Protein AF-0000000087529129 (afdb_homodimer)

Nearest PDB structures (foldseek):
  1to0-assembly4_G  TM=9.413E-01  e=3.703E-14  Bacillus subtilis
  1to0-assembly1_A  TM=9.444E-01  e=1.051E-13  Bacillus subtilis
  1to0-assembly2_D  TM=9.341E-01  e=1.942E-13  Bacillus subtilis
  1vh0-assembly7_F  TM=9.082E-01  e=2.640E-13  Staphylococcus aureus
  1vh0-assembly9_D  TM=9.211E-01  e=3.697E-12  Staphylococcus aureus

Sequence (310 aa):
MKITLPFLGKTKEKYLDQAIQDYAGRLRRYLPLEIKVLKSRHAKNDAEQVIMAREAEQLLSHASSASLTVALDPTGREQTSEEIAAALQAWEDRGIQTLCFLIGGHLGLDQQVRRQADQIWSLSRLTFTHEMTRFILLEQLYRACSIKSGHNYHKMKITLPFLGKTKEKYLDQAIQDYAGRLRRYLPLEIKVLKSRHAKNDAEQVIMAREAEQLLSHASSASLTVALDPTGREQTSEEIAAALQAWEDRGIQTLCFLIGGHLGLDQQVRRQADQIWSLSRLTFTHEMTRFILLEQLYRACSIKSGHNYHK

InterPro domains:
  IPR003742 RNA methyltransferase RlmH [MF_00658] (1-155)
  IPR003742 RNA methyltransferase RlmH [PF02590] (1-154)
  IPR003742 RNA methyltransfera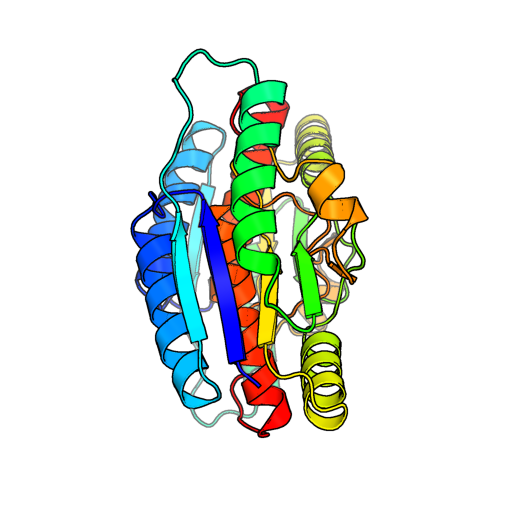se RlmH [PIRSF004505] (1-155)
  IPR003742 RNA methyltransferase RlmH [PTHR33603] (1-155)
  IPR003742 RNA methyltransferase RlmH [cd18081] (3-155)
  IPR029026 tRNA (guanine-N1-)-methyltransferase, N-terminal [G3DSA:3.40.1280.10] (1-155)
  IPR029028 Alpha/beta knot methyltransferases [SSF75217] (1-153)

Radius of gyration: 20.04 Å; Cα contacts (8 Å, |Δi|>4): 548; chains: 2; bounding box: 55×52×39 Å

Solvent-accessible surface area (backbone atoms only — not comparable to full-atom values): 16555 Å² total; per-residue (Å²): 92,33,40,37,37,56,33,75,33,78,65,79,54,61,39,50,40,49,46,34,52,51,30,46,58,58,32,45,75,78,36,57,67,44,77,44,71,38,80,78,88,65,64,96,79,54,56,68,68,57,47,30,50,52,51,32,50,56,53,48,64,66,44,67,79,36,68,41,35,38,27,54,36,73,86,28,52,71,44,36,45,66,53,49,24,50,49,54,49,52,40,50,75,72,61,43,53,30,40,25,44,43,56,31,48,74,84,41,68,31,68,69,49,62,69,68,31,76,39,51,32,10,77,25,65,38,80,68,54,44,61,54,45,54,31,52,49,37,45,46,52,32,46,15,52,30,57,73,70,68,45,80,74,84,89,95,32,42,36,36,56,33,72,33,79,66,80,54,62,39,50,42,50,46,33,51,51,30,48,57,60,30,46,74,78,36,55,68,44,76,42,72,38,79,76,86,66,64,94,79,55,55,68,69,58,47,30,49,53,52,31,51,56,52,50,63,67,44,66,80,36,68,41,36,37,27,56,37,74,87,30,52,72,47,36,45,66,52,48,24,50,48,53,51,52,39,49,75,69,60,43,52,29,38,25,46,43,54,32,49,74,85,40,68,30,67,69,48,63,70,69,31,76,38,51,34,11,78,25,67,38,81,67,54,46,60,53,45,54,31,52,50,37,46,47,53,32,45,14,51,29,56,75,70,68,44,77,75,80,90

pLDDT: mean 95.12, std 7.42, range [53.88, 98.88]

Organism: NCBI:txid1859131

Secondary structure (DSSP, 8-state):
-EEEEEEES---SHHHHHHHHHHHHHHHTTS-EEEEEEPP---TT--HHHHHHHHHHHHHHHHTT-SEEEEEEEEEEE--HHHHHHHHHHHHHTT--EEEEEE-BTTB--HHHHHH-SEEEES-SS---HHHHHHHHHHHHHHHHHHHHT-TT--/-EEEEEEES---SHHHHHHHHHHHHHHHTTS-EEEEEEPP---TT--HHHHHHHHHHHHHHHHTT-SEEEEEEEEEEE--HHHHHHHHHHHHHTT--EEEEEE-BTTB--HHHHHH-SEEEES-SS---HHHHHHHHHHHHHHHHHHHHT-GGG-

Foldseek 3Di:
DEEEEEAAADQDDPVLNVLLVVLQVLLCVQHHYHYHYDYQPDDPPDDPLVSQVVQQVVLCVVCVPFQAEEEEDLVFAEDDLQRLLVVVVVCVVVPGDYYYYYFGAQSTHDPVNVVPHPGYYYHDNDDDHSSVVSNSVSNSSSSSSCVNVVHPPVD/DEEEEEAAADQDDPVLNVLLVVLQVLLCVQHHYHYHYDYQPDDPPDDPVVSQVVQQVVLCVVCVPFQAEEEEDLVFAEDDLQRLLVVVVVCVVVPGDYYYYYFGAQSTHDPVNVVPHPGYYYHDNDDDHSSVVSNSVSNSSSSSSCVNVVHPPVD

Structure (mmCIF, N/CA/C/O backbone):
data_AF-0000000087529129-model_v1
#
loop_
_entity.id
_entity.type
_entity.pdbx_description
1 polymer 'Ribosomal RNA large subunit methyltransferase H'
#
loop_
_atom_site.group_PDB
_atom_site.id
_atom_site.type_symbol
_atom_site.label_atom_id
_atom_site.label_alt_id
_atom_site.label_comp_id
_atom_site.label_asym_id
_atom_site.label_entity_id
_atom_site.label_seq_id
_atom_site.pdbx_PDB_ins_code
_atom_site.Cartn_x
_atom_site.Cartn_y
_atom_site.Cartn_z
_atom_site.occupancy
_atom_site.B_iso_or_equiv
_atom_site.auth_seq_id
_atom_site.auth_comp_id
_atom_site.auth_asym_id
_atom_site.auth_atom_id
_atom_site.pdbx_PDB_model_num
ATOM 1 N N . MET A 1 1 ? -9.961 20.625 12.344 1 95.94 1 MET A N 1
ATOM 2 C CA . MET A 1 1 ? -8.617 20.078 12.164 1 95.94 1 MET A CA 1
ATOM 3 C C . MET A 1 1 ? -8.211 20.094 10.695 1 95.94 1 MET A C 1
ATOM 5 O O . MET A 1 1 ? -9.023 19.781 9.82 1 95.94 1 MET A O 1
ATOM 9 N N . LYS A 1 2 ? -6.98 20.578 10.398 1 97.94 2 LYS A N 1
ATOM 10 C CA . LYS A 1 2 ? -6.418 20.609 9.047 1 97.94 2 LYS A CA 1
ATOM 11 C C . LYS A 1 2 ? -5.23 19.656 8.922 1 97.94 2 LYS A C 1
ATOM 13 O O . LYS A 1 2 ? -4.473 19.469 9.875 1 97.94 2 LYS A O 1
ATOM 18 N N . ILE A 1 3 ? -5.109 19.062 7.672 1 98.5 3 ILE A N 1
ATOM 19 C CA . ILE A 1 3 ? -3.967 18.188 7.414 1 98.5 3 ILE A CA 1
ATOM 20 C C . ILE A 1 3 ? -3.01 18.875 6.438 1 98.5 3 ILE A C 1
ATOM 22 O O . ILE A 1 3 ? -3.441 19.453 5.445 1 98.5 3 ILE A O 1
ATOM 26 N N . THR A 1 4 ? -1.79 18.875 6.793 1 98.5 4 THR A N 1
ATOM 27 C CA . THR A 1 4 ? -0.753 19.344 5.883 1 98.5 4 THR A CA 1
ATOM 28 C C . THR A 1 4 ? 0.21 18.219 5.523 1 98.5 4 THR A C 1
ATOM 30 O O . THR A 1 4 ? 0.607 17.438 6.391 1 98.5 4 THR A O 1
ATOM 33 N N . LEU A 1 5 ? 0.543 18.109 4.246 1 98.31 5 LEU A N 1
ATOM 34 C CA . LEU A 1 5 ? 1.439 17.094 3.705 1 98.31 5 LEU A CA 1
ATOM 35 C C . LEU A 1 5 ? 2.541 17.734 2.865 1 98.31 5 LEU A C 1
ATOM 37 O O . LEU A 1 5 ? 2.334 18.031 1.688 1 98.31 5 LEU A O 1
ATOM 41 N N . PRO A 1 6 ? 3.717 18 3.463 1 98.12 6 PRO A N 1
ATOM 42 C CA . PRO A 1 6 ? 4.836 18.453 2.633 1 98.12 6 PRO A CA 1
ATOM 43 C C . PRO A 1 6 ? 5.465 17.312 1.821 1 98.12 6 PRO A C 1
ATOM 45 O O . PRO A 1 6 ? 5.891 16.312 2.391 1 98.12 6 PRO A O 1
ATOM 48 N N . PHE A 1 7 ? 5.508 17.422 0.5 1 96.56 7 PHE A N 1
ATOM 49 C CA . PHE A 1 7 ? 6.129 16.453 -0.396 1 96.56 7 PHE A CA 1
ATOM 50 C C . PHE A 1 7 ? 7.512 16.922 -0.829 1 96.56 7 PHE A C 1
ATOM 52 O O . PHE A 1 7 ? 7.664 18.047 -1.316 1 96.56 7 PHE A O 1
ATOM 59 N N . LEU A 1 8 ? 8.484 16.109 -0.592 1 96.5 8 LEU A N 1
ATOM 60 C CA . LEU A 1 8 ? 9.812 16.422 -1.115 1 96.5 8 LEU A CA 1
ATOM 61 C C . LEU A 1 8 ? 9.867 16.203 -2.623 1 96.5 8 LEU A C 1
ATOM 63 O O . LEU A 1 8 ? 9.992 15.078 -3.092 1 96.5 8 LEU A O 1
ATOM 67 N N . GLY A 1 9 ? 9.695 17.266 -3.41 1 94.94 9 GLY A N 1
ATOM 68 C CA . GLY A 1 9 ? 9.664 17.172 -4.859 1 94.94 9 GLY A CA 1
ATOM 69 C C . GLY A 1 9 ? 8.336 16.703 -5.406 1 94.94 9 GLY A C 1
ATOM 70 O O . GLY A 1 9 ? 7.457 16.297 -4.641 1 94.94 9 GLY A O 1
ATOM 71 N N . LYS A 1 10 ? 8.172 16.734 -6.699 1 95.56 10 LYS A N 1
ATOM 72 C CA . LYS A 1 10 ? 6.949 16.297 -7.367 1 95.56 10 LYS A CA 1
ATOM 73 C C . LYS A 1 10 ? 6.855 14.773 -7.406 1 95.56 10 LYS A C 1
ATOM 75 O O . LYS A 1 10 ? 7.867 14.078 -7.281 1 95.56 10 LYS A O 1
ATOM 80 N N . THR A 1 11 ? 5.656 14.266 -7.492 1 96.94 11 THR A N 1
ATOM 81 C CA . THR A 1 11 ? 5.453 12.844 -7.77 1 96.94 11 THR A CA 1
ATOM 82 C C . THR A 1 11 ? 5.73 12.539 -9.242 1 96.94 11 THR A C 1
ATOM 84 O O . THR A 1 11 ? 5.059 13.062 -10.125 1 96.94 11 THR A O 1
ATOM 87 N N . LYS A 1 12 ? 6.66 11.734 -9.477 1 95.81 12 LYS A N 1
ATOM 88 C CA . LYS A 1 12 ? 7.156 11.516 -10.836 1 95.81 12 LYS A CA 1
ATOM 89 C C . LYS A 1 12 ? 6.273 10.531 -11.594 1 95.81 12 LYS A C 1
ATOM 91 O O . LYS A 1 12 ? 5.98 10.734 -12.773 1 95.81 12 LYS A O 1
ATOM 96 N N . GLU A 1 13 ? 5.848 9.414 -10.953 1 97.44 13 GLU A N 1
ATOM 97 C CA . GLU A 1 13 ? 4.984 8.438 -11.617 1 97.44 13 GLU A CA 1
ATOM 98 C C . GLU A 1 13 ? 3.584 9 -11.836 1 97.44 13 GLU A C 1
ATOM 100 O O . GLU A 1 13 ? 2.867 9.289 -10.875 1 97.44 13 GLU A O 1
ATOM 105 N N . LYS A 1 14 ? 3.225 9.062 -13.047 1 98.06 14 LYS A N 1
ATOM 106 C CA . LYS A 1 14 ? 1.981 9.727 -13.422 1 98.06 14 LYS A CA 1
ATOM 107 C C . LYS A 1 14 ? 0.776 9.055 -12.781 1 98.06 14 LYS A C 1
ATOM 109 O O . LYS A 1 14 ? -0.144 9.727 -12.312 1 98.06 14 LYS A O 1
ATOM 114 N N . TYR A 1 15 ? 0.749 7.738 -12.797 1 98.69 15 TYR A N 1
ATOM 115 C CA . TYR A 1 15 ? -0.4 7.039 -12.234 1 98.69 15 TYR A CA 1
ATOM 116 C C . TYR A 1 15 ? -0.492 7.262 -10.734 1 98.69 15 TYR A C 1
ATOM 118 O O . TYR A 1 15 ? -1.59 7.32 -10.172 1 98.69 15 TYR A O 1
ATOM 126 N N . LEU A 1 16 ? 0.673 7.402 -10.055 1 98.69 16 LEU A N 1
ATOM 127 C CA . LEU A 1 16 ? 0.64 7.688 -8.625 1 98.69 16 LEU A CA 1
ATOM 128 C C . LEU A 1 16 ? 0.204 9.125 -8.367 1 98.69 16 LEU A C 1
ATOM 130 O O . LEU A 1 16 ? -0.537 9.391 -7.418 1 98.69 16 LEU A O 1
ATOM 134 N N . ASP A 1 17 ? 0.697 10.039 -9.211 1 98.69 17 ASP A N 1
ATOM 135 C CA . ASP A 1 17 ? 0.25 11.422 -9.086 1 98.69 17 ASP A CA 1
ATOM 136 C C . ASP A 1 17 ? -1.265 11.523 -9.25 1 98.69 17 ASP A C 1
ATOM 138 O O . ASP A 1 17 ? -1.927 12.25 -8.5 1 98.69 17 ASP A O 1
ATOM 142 N N . GLN A 1 18 ? -1.806 10.789 -10.227 1 98.81 18 GLN A N 1
ATOM 143 C CA . GLN A 1 18 ? -3.248 10.773 -10.438 1 98.81 18 GLN A CA 1
ATOM 144 C C . GLN A 1 18 ? -3.979 10.211 -9.219 1 98.81 18 GLN A C 1
ATOM 146 O O . GLN A 1 18 ? -5.004 10.758 -8.805 1 98.81 18 GLN A O 1
ATOM 151 N N . ALA A 1 19 ? -3.5 9.133 -8.656 1 98.81 19 ALA A N 1
ATOM 152 C CA . ALA A 1 19 ? -4.098 8.531 -7.469 1 98.81 19 ALA A CA 1
ATOM 153 C C . ALA A 1 19 ? -4.078 9.5 -6.289 1 98.81 19 ALA A C 1
ATOM 155 O O . ALA A 1 19 ? -5.078 9.648 -5.582 1 98.81 19 ALA A O 1
ATOM 156 N N . ILE A 1 20 ? -2.914 10.156 -6.113 1 98.88 20 ILE A N 1
ATOM 157 C CA . ILE A 1 20 ? -2.723 11.125 -5.043 1 98.88 20 ILE A CA 1
ATOM 158 C C . ILE A 1 20 ? -3.744 12.258 -5.18 1 98.88 20 ILE A C 1
ATOM 160 O O . ILE A 1 20 ? -4.414 12.617 -4.207 1 98.88 20 ILE A O 1
ATOM 164 N N . GLN A 1 21 ? -3.893 12.766 -6.387 1 98.75 21 GLN A N 1
ATOM 165 C CA . GLN A 1 21 ? -4.832 13.859 -6.625 1 98.75 21 GLN A CA 1
ATOM 166 C C . GLN A 1 21 ? -6.273 13.406 -6.398 1 98.75 21 GLN A C 1
ATOM 168 O O . GLN A 1 21 ? -7.082 14.148 -5.84 1 98.75 21 GLN A O 1
ATOM 173 N N . ASP A 1 22 ? -6.582 12.234 -6.824 1 98.69 22 ASP A N 1
ATOM 174 C CA . ASP A 1 22 ? -7.926 11.695 -6.641 1 98.69 22 ASP A CA 1
ATOM 175 C C . ASP A 1 22 ? -8.289 11.617 -5.156 1 98.69 22 ASP A C 1
ATOM 177 O O . ASP A 1 22 ? -9.281 12.203 -4.723 1 98.69 22 ASP A O 1
ATOM 181 N N . TYR A 1 23 ? -7.449 10.992 -4.379 1 98.69 23 TYR A N 1
ATOM 182 C CA . TYR A 1 23 ? -7.766 10.789 -2.971 1 98.69 23 TYR A CA 1
ATOM 183 C C . TYR A 1 23 ? -7.641 12.086 -2.186 1 98.69 23 TYR A C 1
ATOM 185 O O . TYR A 1 23 ? -8.344 12.289 -1.191 1 98.69 23 TYR A O 1
ATOM 193 N N . ALA A 1 24 ? -6.688 12.984 -2.611 1 98.81 24 ALA A N 1
ATOM 194 C CA . ALA A 1 24 ? -6.656 14.32 -2.016 1 98.81 24 ALA A CA 1
ATOM 195 C C . ALA A 1 24 ? -8 15.031 -2.188 1 98.81 24 ALA A C 1
ATOM 197 O O . ALA A 1 24 ? -8.516 15.633 -1.245 1 98.81 24 ALA A O 1
ATOM 198 N N . GLY A 1 25 ? -8.508 14.953 -3.439 1 98.69 25 GLY A N 1
ATOM 199 C CA . GLY A 1 25 ? -9.812 15.547 -3.695 1 98.69 25 GLY A CA 1
ATOM 200 C C . GLY A 1 25 ? -10.914 14.953 -2.834 1 98.69 25 GLY A C 1
ATOM 201 O O . GLY A 1 25 ? -11.719 15.688 -2.264 1 98.69 25 GLY A O 1
ATOM 202 N N . ARG A 1 26 ? -10.992 13.625 -2.689 1 98.19 26 ARG A N 1
ATOM 203 C CA . ARG A 1 26 ? -11.977 12.945 -1.854 1 98.19 26 ARG A CA 1
ATOM 204 C C . ARG A 1 26 ? -11.836 13.352 -0.393 1 98.19 26 ARG A C 1
ATOM 206 O O . ARG A 1 26 ? -12.828 13.648 0.274 1 98.19 26 ARG A O 1
ATOM 213 N N . LEU A 1 27 ? -10.609 13.391 0.062 1 98.5 27 LEU A N 1
ATOM 214 C CA . LEU A 1 27 ? -10.328 13.703 1.458 1 98.5 27 LEU A CA 1
ATOM 215 C C . LEU A 1 27 ? -10.742 15.133 1.793 1 98.5 27 LEU A C 1
ATOM 217 O O . LEU A 1 27 ? -11.25 15.398 2.885 1 98.5 27 LEU A O 1
ATOM 221 N N . ARG A 1 28 ? -10.562 16.062 0.813 1 98.56 28 ARG A N 1
ATOM 222 C CA . ARG A 1 28 ? -10.867 17.469 1.014 1 98.56 28 ARG A CA 1
ATOM 223 C C . ARG A 1 28 ? -12.352 17.672 1.271 1 98.56 28 ARG A C 1
ATOM 225 O O . ARG A 1 28 ? -12.766 18.719 1.78 1 98.56 28 ARG A O 1
ATOM 232 N N . ARG A 1 29 ? -13.164 16.703 0.958 1 97 29 ARG A N 1
ATOM 233 C CA . ARG A 1 29 ? -14.594 16.781 1.233 1 97 29 ARG A CA 1
ATOM 234 C C . ARG A 1 29 ? -14.875 16.594 2.721 1 97 29 ARG A C 1
ATOM 236 O O . ARG A 1 29 ? -15.953 16.938 3.199 1 97 29 ARG A O 1
ATOM 243 N N . TYR A 1 30 ? -13.945 16.031 3.438 1 96.88 30 TYR A N 1
ATOM 244 C CA . TYR A 1 30 ? -14.141 15.75 4.855 1 96.88 30 TYR A CA 1
ATOM 245 C C . TYR A 1 30 ? -13.438 16.781 5.723 1 96.88 30 TYR A C 1
ATOM 247 O O . TYR A 1 30 ? -13.977 17.219 6.742 1 96.88 30 TYR A O 1
ATOM 255 N N . LEU A 1 31 ? -12.273 17.219 5.32 1 96.44 31 LEU A N 1
ATOM 256 C CA . LEU A 1 31 ? -11.492 18.172 6.102 1 96.44 31 LEU A CA 1
ATOM 257 C C . LEU A 1 31 ? -10.5 18.922 5.215 1 96.44 31 LEU A C 1
ATOM 259 O O . LEU A 1 31 ? -10.141 18.438 4.137 1 96.44 31 LEU A O 1
ATOM 263 N N . PRO A 1 32 ? -10.031 20.109 5.648 1 98.38 32 PRO A N 1
ATOM 264 C CA . PRO A 1 32 ? -9.031 20.859 4.875 1 98.38 32 PRO A CA 1
ATOM 265 C C . PRO A 1 32 ? -7.715 20.094 4.73 1 98.38 32 PRO A C 1
ATOM 267 O O . PRO A 1 32 ? -7.23 19.5 5.699 1 98.38 32 PRO A O 1
ATOM 270 N N . LEU A 1 33 ? -7.211 20.047 3.494 1 98.81 33 LEU A N 1
ATOM 271 C CA . LEU A 1 33 ? -5.957 19.359 3.17 1 98.81 33 LEU A CA 1
ATOM 272 C C . LEU A 1 33 ? -5.043 20.281 2.357 1 98.81 33 LEU A C 1
ATOM 274 O O . LEU A 1 33 ? -5.465 20.844 1.343 1 98.81 33 LEU A O 1
ATOM 278 N N . GLU A 1 34 ? -3.873 20.453 2.844 1 98.31 34 GLU A N 1
ATOM 279 C CA . GLU A 1 34 ? -2.854 21.188 2.109 1 98.31 34 GLU A CA 1
ATOM 280 C C . GLU A 1 34 ? -1.666 20.297 1.757 1 98.31 34 GLU A C 1
ATOM 282 O O . GLU A 1 34 ? -0.987 19.781 2.646 1 98.31 34 GLU A O 1
ATOM 287 N N . ILE A 1 35 ? -1.477 20.094 0.48 1 98.38 35 ILE A N 1
ATOM 288 C CA . ILE A 1 35 ? -0.277 19.422 -0.013 1 98.38 35 ILE A CA 1
ATOM 289 C C . ILE A 1 35 ? 0.72 20.453 -0.521 1 98.38 35 ILE A C 1
ATOM 291 O O . ILE A 1 35 ? 0.415 21.219 -1.437 1 98.38 35 ILE A O 1
ATOM 295 N N . LYS A 1 36 ? 1.844 20.516 0.099 1 96.88 36 LYS A N 1
ATOM 296 C CA . LYS A 1 36 ? 2.887 21.469 -0.302 1 96.88 36 LYS A CA 1
ATOM 297 C C . LYS A 1 36 ? 4.074 20.734 -0.92 1 96.88 36 LYS A C 1
ATOM 299 O O . LYS A 1 36 ? 4.734 19.938 -0.254 1 96.88 36 LYS A O 1
ATOM 304 N N . VAL A 1 37 ? 4.367 21 -2.17 1 97.12 37 VAL A N 1
ATOM 305 C CA . VAL A 1 37 ? 5.52 20.406 -2.842 1 97.12 37 VAL A CA 1
ATOM 306 C C . VAL A 1 37 ? 6.758 21.266 -2.592 1 97.12 37 VAL A C 1
ATOM 308 O O . VAL A 1 37 ? 6.812 22.422 -3.014 1 97.12 37 VAL A O 1
ATOM 311 N N . LEU A 1 38 ? 7.695 20.656 -1.925 1 95.06 38 LEU A N 1
ATOM 312 C CA . LEU A 1 38 ? 8.93 21.359 -1.571 1 95.06 38 LEU A CA 1
ATOM 313 C C . LEU A 1 38 ? 9.969 21.203 -2.674 1 95.06 38 LEU A C 1
ATOM 315 O O . LEU A 1 38 ? 10.094 20.141 -3.279 1 95.06 38 LEU A O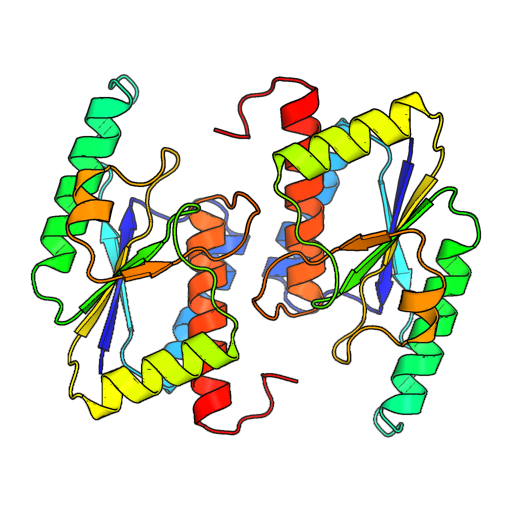 1
ATOM 319 N N . LYS A 1 39 ? 10.773 22.188 -2.92 1 86.75 39 LYS A N 1
ATOM 320 C CA . LYS A 1 39 ? 11.797 22.156 -3.957 1 86.75 39 LYS A CA 1
ATOM 321 C C . LYS A 1 39 ? 12.984 21.297 -3.531 1 86.75 39 LYS A C 1
ATOM 323 O O . LYS A 1 39 ? 13.398 21.328 -2.369 1 86.75 39 LYS A O 1
ATOM 328 N N . SER A 1 40 ? 13.391 20.469 -4.488 1 73.25 40 SER A N 1
ATOM 329 C CA . SER A 1 40 ? 14.609 19.703 -4.223 1 73.25 40 SER A CA 1
ATOM 330 C C . SER A 1 40 ? 15.82 20.641 -4.098 1 73.25 40 SER A C 1
ATOM 332 O O . SER A 1 40 ? 16.047 21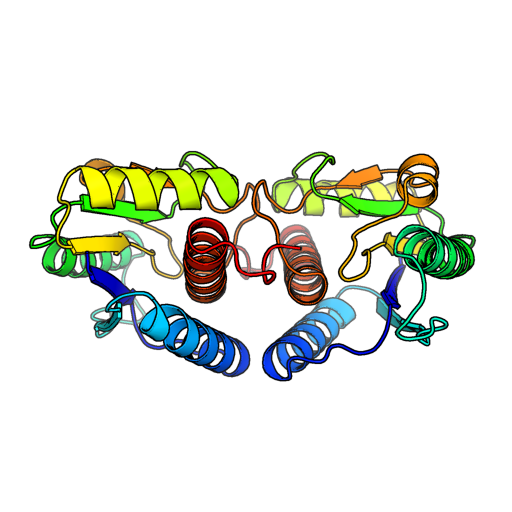.5 -4.953 1 73.25 40 SER A O 1
ATOM 334 N N . ARG A 1 41 ? 16.516 20.609 -3 1 70.31 41 ARG A N 1
ATOM 335 C CA . ARG A 1 41 ? 17.625 21.531 -2.783 1 70.31 41 ARG A CA 1
ATOM 336 C C . ARG A 1 41 ? 18.969 20.812 -2.867 1 70.31 41 ARG A C 1
ATOM 338 O O . ARG A 1 41 ? 19.953 21.25 -2.285 1 70.31 41 ARG A O 1
ATOM 345 N N . HIS A 1 42 ? 18.828 19.547 -3.533 1 69.25 42 HIS A N 1
ATOM 346 C CA . HIS A 1 42 ? 20.141 18.906 -3.5 1 69.25 42 HIS A CA 1
ATOM 347 C C . HIS A 1 42 ? 20.625 18.578 -4.906 1 69.25 42 HIS A C 1
ATOM 349 O O . HIS A 1 42 ? 19.828 18.406 -5.824 1 69.25 42 HIS A O 1
ATOM 355 N N . ALA A 1 43 ? 21.984 18.734 -4.938 1 67.94 43 ALA A N 1
ATOM 356 C CA . ALA A 1 43 ? 22.672 18.422 -6.188 1 67.94 43 ALA A CA 1
ATOM 357 C C . ALA A 1 43 ? 22.812 16.922 -6.379 1 67.94 43 ALA A C 1
ATOM 359 O O . ALA A 1 43 ? 22.859 16.172 -5.406 1 67.94 43 ALA A O 1
ATOM 360 N N . LYS A 1 44 ? 22.859 16.391 -7.555 1 67.69 44 LYS A N 1
ATOM 361 C CA . LYS A 1 44 ? 22.969 14.992 -7.965 1 67.69 44 LYS A CA 1
ATOM 362 C C . LYS A 1 44 ? 24.156 14.305 -7.297 1 67.69 44 LYS A C 1
ATOM 364 O O . LYS A 1 44 ? 24.094 13.109 -7 1 67.69 44 LYS A O 1
ATOM 369 N N . ASN A 1 45 ? 25.062 15.055 -6.871 1 80.12 45 ASN A N 1
ATOM 370 C CA . ASN A 1 45 ? 26.281 14.422 -6.406 1 80.12 45 ASN A CA 1
ATOM 371 C C . ASN A 1 45 ? 26.484 14.617 -4.906 1 80.12 45 ASN A C 1
ATOM 373 O O . ASN A 1 45 ? 27.562 14.336 -4.371 1 80.12 45 ASN A O 1
ATOM 377 N N . ASP A 1 46 ? 25.484 14.898 -4.332 1 86.44 46 ASP A N 1
ATOM 378 C CA . ASP A 1 46 ? 25.609 15.078 -2.891 1 86.44 46 ASP A CA 1
ATOM 379 C C . ASP A 1 46 ? 25.641 13.727 -2.172 1 86.44 46 ASP A C 1
ATOM 381 O O . ASP A 1 46 ? 25.031 12.758 -2.631 1 86.44 46 ASP A O 1
ATOM 385 N N . ALA A 1 47 ? 26.453 13.75 -1.06 1 91.5 47 ALA A N 1
ATOM 386 C CA . ALA A 1 47 ? 26.422 12.57 -0.199 1 91.5 47 ALA A CA 1
ATOM 387 C C . ALA A 1 47 ? 25.031 12.328 0.358 1 91.5 47 ALA A C 1
ATOM 389 O O . ALA A 1 47 ? 24.281 13.273 0.606 1 91.5 47 ALA A O 1
ATOM 390 N N . GLU A 1 48 ? 24.594 11.086 0.566 1 91.88 48 GLU A N 1
ATOM 391 C CA . GLU A 1 48 ? 23.266 10.695 1.042 1 91.88 48 GLU A CA 1
ATOM 392 C C . GLU A 1 48 ? 22.922 11.398 2.35 1 91.88 48 GLU A C 1
ATOM 394 O O . GLU A 1 48 ? 21.781 11.859 2.531 1 91.88 48 GLU A O 1
ATOM 399 N N . GLN A 1 49 ? 23.922 11.445 3.205 1 92.94 49 GLN A N 1
ATOM 400 C CA . GLN A 1 49 ? 23.688 12.047 4.516 1 92.94 49 GLN A CA 1
ATOM 401 C C . GLN A 1 49 ? 23.359 13.531 4.387 1 92.94 49 GLN A C 1
ATOM 403 O O . GLN A 1 49 ? 22.516 14.047 5.137 1 92.94 49 GLN A O 1
ATOM 408 N N . VAL A 1 50 ? 23.969 14.195 3.471 1 93.25 50 VAL A N 1
ATOM 409 C CA . VAL A 1 50 ? 23.734 15.609 3.234 1 93.25 50 VAL A CA 1
ATOM 410 C C . VAL A 1 50 ? 22.328 15.812 2.66 1 93.25 50 VAL A C 1
ATOM 412 O O . VAL A 1 50 ? 21.594 16.703 3.09 1 93.25 50 VAL A O 1
ATOM 415 N N . ILE A 1 51 ? 21.953 14.945 1.735 1 93.25 51 ILE A N 1
ATOM 416 C CA . ILE A 1 51 ? 20.641 15 1.125 1 93.25 51 ILE A CA 1
ATOM 417 C C . ILE A 1 51 ? 19.562 14.812 2.197 1 93.25 51 ILE A C 1
ATOM 419 O O . ILE A 1 51 ? 18.625 15.617 2.299 1 93.25 51 ILE A O 1
ATOM 423 N N . MET A 1 52 ? 19.75 13.789 3.025 1 95 52 MET A N 1
ATOM 424 C CA . MET A 1 52 ? 18.781 13.469 4.066 1 95 52 MET A CA 1
ATOM 425 C C . MET A 1 52 ? 18.656 14.609 5.07 1 95 52 MET A C 1
ATOM 427 O O . MET A 1 52 ? 17.562 14.93 5.52 1 95 52 MET A O 1
ATOM 431 N N . ALA A 1 53 ? 19.812 15.227 5.398 1 94.88 53 ALA A N 1
ATOM 432 C CA . ALA A 1 53 ? 19.812 16.328 6.355 1 94.88 53 ALA A CA 1
ATOM 433 C C . ALA A 1 53 ? 19.062 17.547 5.797 1 94.88 53 ALA A C 1
ATOM 435 O O . ALA A 1 53 ? 18.297 18.188 6.508 1 94.88 53 ALA A O 1
ATOM 436 N N . ARG A 1 54 ? 19.297 17.844 4.566 1 94.81 54 ARG A N 1
ATOM 437 C CA . ARG A 1 54 ? 18.625 18.969 3.922 1 94.81 54 ARG A CA 1
ATOM 438 C C . ARG A 1 54 ? 17.125 18.719 3.828 1 94.81 54 ARG A C 1
ATOM 440 O O . ARG A 1 54 ? 16.328 19.625 4.094 1 94.81 54 ARG A O 1
ATOM 447 N N . GLU A 1 55 ? 16.766 17.531 3.412 1 96.12 55 GLU A N 1
ATOM 448 C CA . GLU A 1 55 ? 15.359 17.156 3.346 1 96.12 55 GLU A CA 1
ATOM 449 C C . GLU A 1 55 ? 14.695 17.266 4.719 1 96.12 55 GLU A C 1
ATOM 451 O O . GLU A 1 55 ? 13.555 17.719 4.836 1 96.12 55 GLU A O 1
ATOM 456 N N . ALA A 1 56 ? 15.445 16.859 5.73 1 97 56 ALA A N 1
ATOM 457 C CA . ALA A 1 56 ? 14.938 16.922 7.098 1 97 56 ALA A CA 1
ATOM 458 C C . ALA A 1 56 ? 14.648 18.359 7.512 1 97 56 ALA A C 1
ATOM 460 O O . ALA A 1 56 ? 13.602 18.641 8.102 1 97 56 ALA A O 1
ATOM 461 N N . GLU A 1 57 ? 15.57 19.203 7.188 1 96 57 GLU A N 1
ATOM 462 C CA . GLU A 1 57 ? 15.398 20.625 7.512 1 96 57 GLU A CA 1
ATOM 463 C C . GLU A 1 57 ? 14.148 21.188 6.84 1 96 57 GLU A C 1
ATOM 465 O O . GLU A 1 57 ? 13.383 21.922 7.469 1 96 57 GLU A O 1
ATOM 470 N N . GLN A 1 58 ? 13.93 20.891 5.609 1 96.25 58 GLN A N 1
ATOM 471 C CA . GLN A 1 58 ? 12.758 21.359 4.875 1 96.25 58 GLN A CA 1
ATOM 472 C C . GLN A 1 58 ? 11.469 20.844 5.516 1 96.25 58 GLN A C 1
ATOM 474 O O . GLN A 1 58 ? 10.523 21.594 5.727 1 96.25 58 GLN A O 1
ATOM 479 N N . LEU A 1 59 ? 11.438 19.547 5.793 1 97.5 59 LEU A N 1
ATOM 480 C CA . LEU A 1 59 ? 10.25 18.938 6.383 1 97.5 59 LEU A CA 1
ATOM 481 C C . LEU A 1 59 ? 9.938 19.547 7.742 1 97.5 59 LEU A C 1
ATOM 483 O O . LEU A 1 59 ? 8.789 19.891 8.023 1 97.5 59 LEU A O 1
ATOM 487 N N . LEU A 1 60 ? 11 19.703 8.578 1 96.88 60 LEU A N 1
ATOM 488 C CA . LEU A 1 60 ? 10.812 20.188 9.938 1 96.88 60 LEU A CA 1
ATOM 489 C C . LEU A 1 60 ? 10.383 21.656 9.93 1 96.88 60 LEU A C 1
ATOM 491 O O . LEU A 1 60 ? 9.609 22.094 10.789 1 96.88 60 LEU A O 1
ATOM 495 N N . SER A 1 61 ? 10.922 22.422 8.977 1 95.62 61 SER A N 1
ATOM 496 C CA . SER A 1 61 ? 10.508 23.812 8.836 1 95.62 61 SER A CA 1
ATOM 497 C C . SER A 1 61 ? 9.008 23.922 8.57 1 95.62 61 SER A C 1
ATOM 499 O O . SER A 1 61 ? 8.336 24.797 9.109 1 95.62 61 SER A O 1
ATOM 501 N N . HIS A 1 62 ? 8.469 23.016 7.801 1 94.12 62 HIS A N 1
ATOM 502 C CA . HIS A 1 62 ? 7.047 23.016 7.484 1 94.12 62 HIS A CA 1
ATOM 503 C C . HIS A 1 62 ? 6.227 22.484 8.656 1 94.12 62 HIS A C 1
ATOM 505 O O . HIS A 1 62 ? 5.082 22.906 8.859 1 94.12 62 HIS A O 1
ATOM 511 N N . ALA A 1 63 ? 6.785 21.609 9.43 1 94.62 63 ALA A N 1
ATOM 512 C CA . ALA A 1 63 ? 6.098 20.953 10.531 1 94.62 63 ALA A CA 1
ATOM 513 C C . ALA A 1 63 ? 6.039 21.844 11.766 1 94.62 63 ALA A C 1
ATOM 515 O O . ALA A 1 63 ? 5.289 21.562 12.703 1 94.62 63 ALA A O 1
ATOM 516 N N . SER A 1 64 ? 6.824 22.938 11.773 1 89.81 64 SER A N 1
ATOM 517 C CA . SER A 1 64 ? 7.035 23.719 12.977 1 89.81 64 SER A CA 1
ATOM 518 C C . SER A 1 64 ? 5.738 24.375 13.445 1 89.81 64 SER A C 1
ATOM 520 O O . SER A 1 64 ? 5.562 24.641 14.641 1 89.81 64 SER A O 1
ATOM 522 N N . SER A 1 65 ? 4.828 24.609 12.625 1 90.5 65 SER A N 1
ATOM 523 C CA . SER A 1 65 ? 3.594 25.281 12.992 1 90.5 65 SER A CA 1
ATOM 524 C C . SER A 1 65 ? 2.467 24.297 13.25 1 90.5 65 SER A C 1
ATOM 526 O O . SER A 1 65 ? 1.354 24.688 13.602 1 90.5 65 SER A O 1
ATOM 528 N N . ALA A 1 66 ? 2.756 23 13.086 1 94.75 66 ALA A N 1
ATOM 529 C CA . ALA A 1 66 ? 1.715 22 13.266 1 94.75 66 ALA A CA 1
ATOM 530 C C . ALA A 1 66 ? 1.479 21.703 14.742 1 94.75 66 ALA A C 1
ATOM 532 O O . ALA A 1 66 ? 2.404 21.797 15.555 1 94.75 66 ALA A O 1
ATOM 533 N N . SER A 1 67 ? 0.291 21.422 15.086 1 95.31 67 SER A N 1
ATOM 534 C CA . SER A 1 67 ? -0.072 21.047 16.453 1 95.31 67 SER A CA 1
ATOM 535 C C . SER A 1 67 ? 0.384 19.641 16.766 1 95.31 67 SER A C 1
ATOM 537 O O . SER A 1 67 ? 0.611 19.297 17.938 1 95.31 67 SER A O 1
ATOM 539 N N . LEU A 1 68 ? 0.41 18.797 15.805 1 98.44 68 LEU A N 1
ATOM 540 C CA . LEU A 1 68 ? 0.806 17.391 15.93 1 98.44 68 LEU A CA 1
ATOM 541 C C . LEU A 1 68 ? 1.482 16.906 14.648 1 98.44 68 LEU A C 1
ATOM 543 O O . LEU A 1 68 ? 1.015 17.188 13.547 1 98.44 68 LEU A O 1
ATOM 547 N N . THR A 1 69 ? 2.604 16.172 14.797 1 98.69 69 THR A N 1
ATOM 548 C CA . THR A 1 69 ? 3.342 15.656 13.648 1 98.69 69 THR A CA 1
ATOM 549 C C . THR A 1 69 ? 3.404 14.133 13.688 1 98.69 69 THR A C 1
ATOM 551 O O . THR A 1 69 ? 3.623 13.547 14.75 1 98.69 69 THR A O 1
ATOM 554 N N . VAL A 1 70 ? 3.139 13.523 12.547 1 98.81 70 VAL A N 1
ATOM 555 C CA . VAL A 1 70 ? 3.266 12.078 12.383 1 98.81 70 VAL A CA 1
ATOM 556 C C . VAL A 1 70 ? 4.281 11.766 11.289 1 98.81 70 VAL A C 1
ATOM 558 O O . VAL A 1 70 ? 4.074 12.117 10.125 1 98.81 70 VAL A O 1
ATOM 561 N N . ALA A 1 71 ? 5.348 11.164 11.656 1 98.81 71 ALA A N 1
ATOM 562 C CA . ALA A 1 71 ? 6.332 10.711 10.672 1 98.81 71 ALA A CA 1
ATOM 563 C C . ALA A 1 71 ? 6.016 9.297 10.195 1 98.81 71 ALA A C 1
ATOM 565 O O . ALA A 1 71 ? 5.68 8.422 10.992 1 98.81 71 ALA A O 1
ATOM 566 N N . LEU A 1 72 ? 6.09 9.109 8.906 1 98.75 72 LEU A N 1
ATOM 567 C CA . LEU A 1 72 ? 5.926 7.781 8.336 1 98.75 72 LEU A CA 1
ATOM 568 C C . LEU A 1 72 ? 7.281 7.113 8.125 1 98.75 72 LEU A C 1
ATOM 570 O O . LEU A 1 72 ? 8.094 7.59 7.328 1 98.75 72 LEU A O 1
ATOM 574 N N . ASP A 1 73 ? 7.473 6.047 8.812 1 97.69 73 ASP A N 1
ATOM 575 C CA . ASP A 1 73 ? 8.742 5.32 8.812 1 97.69 73 ASP A CA 1
ATOM 576 C C . ASP A 1 73 ? 8.523 3.84 9.109 1 97.69 73 ASP A C 1
ATOM 578 O O . ASP A 1 73 ? 7.715 3.484 9.969 1 97.69 73 ASP A O 1
ATOM 582 N N . PRO A 1 74 ? 9.289 2.965 8.398 1 94.25 74 PRO A N 1
ATOM 583 C CA . PRO A 1 74 ? 9.109 1.527 8.609 1 94.25 74 PRO A CA 1
ATOM 584 C C . PRO A 1 74 ? 9.336 1.114 10.062 1 94.25 74 PRO A C 1
ATOM 586 O O . PRO A 1 74 ? 8.852 0.062 10.492 1 94.25 74 PRO A O 1
ATOM 589 N N . THR A 1 75 ? 10.008 1.895 10.844 1 94.12 75 THR A N 1
ATOM 590 C CA . THR A 1 75 ? 10.32 1.555 12.227 1 94.12 75 THR A CA 1
ATOM 591 C C . THR A 1 75 ? 9.18 1.951 13.156 1 94.12 75 THR A C 1
ATOM 593 O O . THR A 1 75 ? 9.211 1.651 14.352 1 94.12 75 THR A O 1
ATOM 596 N N . GLY A 1 76 ? 8.18 2.572 12.648 1 97.62 76 GLY A N 1
ATOM 597 C CA . GLY A 1 76 ? 7.082 3.068 13.469 1 97.62 76 GLY A CA 1
ATOM 598 C C . GLY A 1 76 ? 6.059 2.002 13.812 1 97.62 76 GLY A C 1
ATOM 599 O O . GLY A 1 76 ? 6.238 0.831 13.469 1 97.62 76 GLY A O 1
ATOM 600 N N . ARG A 1 77 ? 5.094 2.385 14.531 1 97.81 77 ARG A N 1
ATOM 601 C CA . ARG A 1 77 ? 3.988 1.503 14.898 1 97.81 77 ARG A CA 1
ATOM 602 C C . ARG A 1 77 ? 3.027 1.32 13.727 1 97.81 77 ARG A C 1
ATOM 604 O O . ARG A 1 77 ? 2.648 2.293 13.07 1 97.81 77 ARG A O 1
ATOM 611 N N . GLU A 1 78 ? 2.658 0.158 13.453 1 98 78 GLU A N 1
ATOM 612 C CA . GLU A 1 78 ? 1.639 -0.099 12.438 1 98 78 GLU A CA 1
ATOM 613 C C . GLU A 1 78 ? 0.236 0.117 13 1 98 78 GLU A C 1
ATOM 615 O O . GLU A 1 78 ? -0.053 -0.273 14.133 1 98 78 GLU A O 1
ATOM 620 N N . GLN A 1 79 ? -0.566 0.729 12.203 1 97.44 79 GLN A N 1
ATOM 621 C CA . GLN A 1 79 ? -1.959 0.985 12.555 1 97.44 79 GLN A CA 1
ATOM 622 C C . GLN A 1 79 ? -2.908 0.204 11.648 1 97.44 79 GLN A C 1
ATOM 624 O O . GLN A 1 79 ? -2.592 -0.052 10.484 1 97.44 79 GLN A O 1
ATOM 629 N N . THR A 1 80 ? -4.012 -0.214 12.234 1 98.06 80 THR A N 1
ATOM 630 C CA . THR A 1 80 ? -5.113 -0.609 11.359 1 98.06 80 THR A CA 1
ATOM 631 C C . THR A 1 80 ? -5.844 0.617 10.82 1 98.06 80 THR A C 1
ATOM 633 O O . THR A 1 80 ? -5.695 1.719 11.352 1 98.06 80 THR A O 1
ATOM 636 N N . SER A 1 81 ? -6.582 0.412 9.781 1 98 81 SER A N 1
ATOM 637 C CA . SER A 1 81 ? -7.387 1.511 9.258 1 98 81 SER A CA 1
ATOM 638 C C . SER A 1 81 ? -8.336 2.051 10.32 1 98 81 SER A C 1
ATOM 640 O O . SER A 1 81 ? -8.539 3.264 10.422 1 98 81 SER A O 1
ATOM 642 N N . GLU A 1 82 ? -8.883 1.175 11.148 1 97.5 82 GLU A N 1
ATOM 643 C CA . GLU A 1 82 ? -9.773 1.578 12.234 1 97.5 82 GLU A CA 1
ATOM 644 C C . GLU A 1 82 ? -9.023 2.371 13.297 1 97.5 82 GLU A C 1
ATOM 646 O O . GLU A 1 82 ? -9.562 3.324 13.867 1 97.5 82 GLU A O 1
ATOM 651 N N . GLU A 1 83 ? -7.832 1.94 13.562 1 98.56 83 GLU A N 1
ATOM 652 C CA . GLU A 1 83 ? -7.023 2.658 14.539 1 98.56 83 GLU A CA 1
ATOM 653 C C . GLU A 1 83 ? -6.664 4.055 14.039 1 98.56 83 GLU A C 1
ATOM 655 O O . GLU A 1 83 ? -6.578 5 14.828 1 98.56 83 GLU A O 1
ATOM 660 N N . ILE A 1 84 ? -6.422 4.234 12.727 1 98.62 84 ILE A N 1
ATOM 661 C CA . ILE A 1 84 ? -6.184 5.551 12.148 1 98.62 84 ILE A CA 1
ATOM 662 C C . ILE A 1 84 ? -7.426 6.422 12.32 1 98.62 84 ILE A C 1
ATOM 664 O O . ILE A 1 84 ? -7.324 7.586 12.719 1 98.62 84 ILE A O 1
ATOM 668 N N . ALA A 1 85 ? -8.562 5.832 12.086 1 98.44 85 ALA A N 1
ATOM 669 C CA . ALA A 1 85 ? -9.812 6.566 12.258 1 98.44 85 ALA A CA 1
ATOM 670 C C . ALA A 1 85 ? -9.984 7.023 13.703 1 98.44 85 ALA A C 1
ATOM 672 O O . ALA A 1 85 ? -10.359 8.172 13.953 1 98.44 85 ALA A O 1
ATOM 673 N N . ALA A 1 86 ? -9.734 6.102 14.602 1 98.56 86 ALA A N 1
ATOM 674 C CA . ALA A 1 86 ? -9.852 6.41 16.031 1 98.56 86 ALA A CA 1
ATOM 675 C C . ALA A 1 86 ? -8.875 7.512 16.438 1 98.56 86 ALA A C 1
ATOM 677 O O . ALA A 1 86 ? -9.219 8.398 17.219 1 98.56 86 ALA A O 1
ATOM 678 N N . ALA A 1 87 ? -7.668 7.438 15.898 1 98.56 87 ALA A N 1
ATOM 679 C CA . ALA A 1 87 ? -6.668 8.461 16.203 1 98.56 87 ALA A CA 1
ATOM 680 C C . ALA A 1 87 ? -7.121 9.828 15.703 1 98.56 87 ALA A C 1
ATOM 682 O O . ALA A 1 87 ? -7.027 10.82 16.438 1 98.56 87 ALA A O 1
ATOM 683 N N . LEU A 1 88 ? -7.602 9.898 14.453 1 98.38 88 LEU A N 1
ATOM 684 C CA . LEU A 1 88 ? -8.086 11.156 13.898 1 98.38 88 LEU A CA 1
ATOM 685 C C . LEU A 1 88 ? -9.211 11.734 14.758 1 98.38 88 LEU A C 1
ATOM 687 O O . LEU A 1 88 ? -9.219 12.93 15.055 1 98.38 88 LEU A O 1
ATOM 691 N N . GLN A 1 89 ? -10.102 10.867 15.172 1 98.19 89 GLN A N 1
ATOM 692 C CA . GLN A 1 89 ? -11.211 11.297 16.031 1 98.19 89 GLN A CA 1
ATOM 693 C C . GLN A 1 89 ? -10.695 11.844 17.359 1 98.19 89 GLN A C 1
ATOM 695 O O . GLN A 1 89 ? -11.133 12.898 17.812 1 98.19 89 GLN A O 1
ATOM 700 N N . ALA A 1 90 ? -9.852 11.109 17.953 1 98.44 90 ALA A N 1
ATOM 701 C CA . ALA A 1 90 ? -9.297 11.516 19.25 1 98.44 90 ALA A CA 1
ATOM 702 C C . ALA A 1 90 ? -8.594 12.867 19.141 1 98.44 90 ALA A C 1
ATOM 704 O O . ALA A 1 90 ? -8.719 13.711 20.031 1 98.44 90 ALA A O 1
ATOM 705 N N . TRP A 1 91 ? -7.82 13.055 18.047 1 98.31 91 TRP A N 1
ATOM 706 C CA . TRP A 1 91 ? -7.094 14.305 17.859 1 98.31 91 TRP A CA 1
ATOM 707 C C . TRP A 1 91 ? -8.055 15.461 17.625 1 98.31 91 TRP A C 1
ATOM 709 O O . TRP A 1 91 ? -7.84 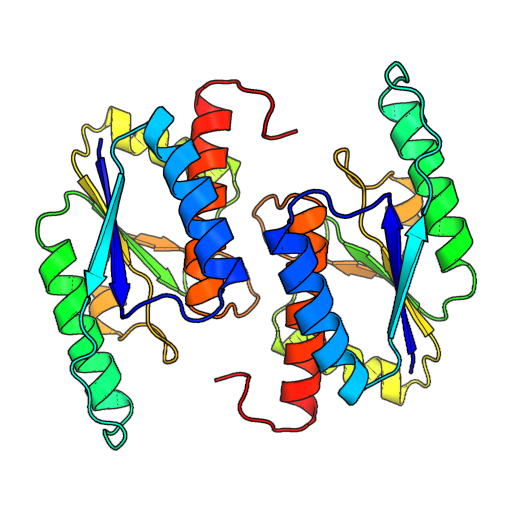16.562 18.125 1 98.31 91 TRP A O 1
ATOM 719 N N . GLU A 1 92 ? -9.094 15.234 16.859 1 97 92 GLU A N 1
ATOM 720 C CA . GLU A 1 92 ? -10.141 16.234 16.703 1 97 92 GLU A CA 1
ATOM 721 C C . GLU A 1 92 ? -10.766 16.609 18.031 1 97 92 GLU A C 1
ATOM 723 O O . GLU A 1 92 ? -10.93 17.797 18.344 1 97 92 GLU A O 1
ATOM 728 N N . ASP A 1 93 ? -11.07 15.664 18.844 1 97.56 93 ASP A N 1
ATOM 729 C CA . ASP A 1 93 ? -11.695 15.875 20.141 1 97.56 93 ASP A CA 1
ATOM 730 C C . ASP A 1 93 ? -10.781 16.656 21.078 1 97.56 93 ASP A C 1
ATOM 732 O O . ASP A 1 93 ? -11.258 17.422 21.922 1 97.56 93 ASP A O 1
ATOM 736 N N . ARG A 1 94 ? -9.516 16.484 20.922 1 97.31 94 ARG A N 1
ATOM 737 C CA . ARG A 1 94 ? -8.523 17.141 21.766 1 97.31 94 ARG A CA 1
ATOM 738 C C . ARG A 1 94 ? -8.25 18.562 21.281 1 97.31 94 ARG A C 1
ATOM 740 O O . ARG A 1 94 ? -7.484 19.297 21.891 1 97.31 94 ARG A O 1
ATOM 747 N N . GLY A 1 95 ? -8.75 18.891 20.141 1 96.75 95 GLY A N 1
ATOM 748 C CA . GLY A 1 95 ? -8.641 20.25 19.641 1 96.75 95 GLY A CA 1
ATOM 749 C C . GLY A 1 95 ? -7.379 20.484 18.828 1 96.75 95 GLY A C 1
ATOM 750 O O . GLY A 1 95 ? -6.895 21.609 18.734 1 96.75 95 GLY A O 1
ATOM 751 N N . ILE A 1 96 ? -6.82 19.391 18.297 1 97.19 96 ILE A N 1
ATOM 752 C CA . ILE A 1 96 ? -5.68 19.547 17.391 1 97.19 96 ILE A CA 1
ATOM 753 C C . ILE A 1 96 ? -6.094 20.359 16.172 1 97.19 96 ILE A C 1
ATOM 755 O O . ILE A 1 96 ? -7.07 20.031 15.5 1 97.19 96 ILE A O 1
ATOM 759 N N . GLN A 1 97 ? -5.336 21.375 15.914 1 97.25 97 GLN A N 1
ATOM 760 C CA . GLN A 1 97 ? -5.723 22.281 14.836 1 97.25 97 GLN A CA 1
ATOM 761 C C . GLN A 1 97 ? -5.105 21.844 13.508 1 97.25 97 GLN A C 1
ATOM 763 O O . GLN A 1 97 ? -5.777 21.859 12.477 1 97.25 97 GLN A O 1
ATOM 768 N N . THR A 1 98 ? -3.814 21.547 13.531 1 98.19 98 THR A N 1
ATOM 769 C CA . THR A 1 98 ? -3.098 21.188 12.312 1 98.19 98 THR A CA 1
ATOM 770 C C . THR A 1 98 ? -2.311 19.891 12.508 1 98.19 98 THR A C 1
ATOM 772 O O . THR A 1 98 ? -1.502 19.781 13.438 1 98.19 98 THR A O 1
ATOM 775 N N . LEU A 1 99 ? -2.617 18.953 11.719 1 98.38 99 LEU A N 1
ATOM 776 C CA . LEU A 1 99 ? -1.902 17.672 11.664 1 98.38 99 LEU A CA 1
ATOM 777 C C . LEU A 1 99 ? -0.946 17.641 10.477 1 98.38 99 LEU A C 1
ATOM 779 O O . LEU A 1 99 ? -1.354 17.906 9.336 1 98.38 99 LEU A O 1
ATOM 783 N N . CYS A 1 100 ? 0.311 17.375 10.742 1 98.75 100 CYS A N 1
ATOM 784 C CA . CYS A 1 100 ? 1.305 17.328 9.68 1 98.75 100 CYS A CA 1
ATOM 785 C C . CYS A 1 100 ? 1.897 15.922 9.547 1 98.75 100 CYS A C 1
ATOM 787 O O . CYS A 1 100 ? 2.441 15.383 10.508 1 98.75 100 CYS A O 1
ATOM 789 N N . PHE A 1 101 ? 1.75 15.336 8.383 1 98.81 101 PHE A N 1
ATOM 790 C CA . PHE A 1 101 ? 2.389 14.055 8.094 1 98.81 101 PHE A CA 1
ATOM 791 C C . PHE A 1 101 ? 3.693 14.258 7.336 1 98.81 101 PHE A C 1
ATOM 793 O O . PHE A 1 101 ? 3.74 15.023 6.367 1 98.81 101 PHE A O 1
ATOM 800 N N . LEU A 1 102 ? 4.723 13.547 7.801 1 98.75 102 LEU A N 1
ATOM 801 C CA . LEU A 1 102 ? 6.055 13.695 7.223 1 98.75 102 LEU A CA 1
ATOM 802 C C . LEU A 1 102 ? 6.469 12.43 6.488 1 98.75 102 LEU A C 1
ATOM 804 O O . LEU A 1 102 ? 6.504 11.344 7.078 1 98.75 102 LEU A O 1
ATOM 808 N N . ILE A 1 103 ? 6.742 12.578 5.223 1 98.12 103 ILE A N 1
ATOM 809 C CA . ILE A 1 103 ? 7.172 11.477 4.367 1 98.12 103 ILE A CA 1
ATOM 810 C C . ILE A 1 103 ? 8.57 11.758 3.832 1 98.12 103 ILE A C 1
ATOM 812 O O . ILE A 1 103 ? 8.82 12.812 3.248 1 98.12 103 ILE A O 1
ATOM 816 N N . GLY A 1 104 ? 9.461 10.852 4.043 1 96.56 104 GLY A N 1
ATOM 817 C CA . GLY A 1 104 ? 10.828 11.008 3.574 1 96.56 104 GLY A CA 1
ATOM 818 C C . GLY A 1 104 ? 10.969 10.867 2.07 1 96.56 104 GLY A C 1
ATOM 819 O O . GLY A 1 104 ? 10.031 10.414 1.399 1 96.56 104 GLY A O 1
ATOM 820 N N . GLY A 1 105 ? 12.109 11.266 1.549 1 93.81 105 GLY A N 1
ATOM 821 C CA . GLY A 1 105 ? 12.422 11.039 0.146 1 93.81 105 GLY A CA 1
ATOM 822 C C . GLY A 1 105 ? 12.859 9.617 -0.151 1 93.81 105 GLY A C 1
ATOM 823 O O . GLY A 1 105 ? 12.477 8.688 0.558 1 93.81 105 GLY A O 1
ATOM 824 N N . HIS A 1 106 ? 13.578 9.391 -1.248 1 90.06 106 HIS A N 1
ATOM 825 C CA . HIS A 1 106 ? 13.969 8.055 -1.682 1 90.06 106 HIS A CA 1
ATOM 826 C C . HIS A 1 106 ? 14.945 7.422 -0.695 1 90.06 106 HIS A C 1
ATOM 828 O O . HIS A 1 106 ? 15.109 6.199 -0.673 1 90.06 106 HIS A O 1
ATOM 834 N N . LEU A 1 107 ? 15.555 8.266 0.212 1 92.56 107 LEU A N 1
ATOM 835 C CA . LEU A 1 107 ? 16.531 7.754 1.166 1 92.56 107 LEU A CA 1
ATOM 836 C C . LEU A 1 107 ? 15.914 7.59 2.549 1 92.56 107 LEU A C 1
ATOM 838 O O . LEU A 1 107 ? 16.594 7.176 3.494 1 92.56 107 LEU A O 1
ATOM 842 N N . GLY A 1 108 ? 14.617 7.879 2.631 1 95 108 GLY A N 1
ATOM 843 C CA . GLY A 1 108 ? 13.938 7.789 3.914 1 95 108 GLY A CA 1
ATOM 844 C C . GLY A 1 108 ? 14.07 9.047 4.75 1 95 108 GLY A C 1
ATOM 845 O O . GLY A 1 108 ? 14.461 10.102 4.238 1 95 108 GLY A O 1
ATOM 846 N N . LEU A 1 109 ? 13.68 8.961 5.992 1 97.25 109 LEU A N 1
ATOM 847 C CA . LEU A 1 109 ? 13.703 10.102 6.902 1 97.25 109 LEU A CA 1
ATOM 848 C C . LEU A 1 109 ? 15.016 10.156 7.676 1 97.25 109 LEU A C 1
ATOM 850 O O . LEU A 1 109 ? 15.516 9.125 8.125 1 97.25 109 LEU A O 1
ATOM 854 N N . ASP A 1 110 ? 15.523 11.305 7.793 1 96.31 110 ASP A N 1
ATOM 855 C CA . ASP A 1 110 ? 16.625 11.539 8.711 1 96.31 110 ASP A CA 1
ATOM 856 C C . ASP A 1 110 ? 16.203 11.289 10.156 1 96.31 110 ASP A C 1
ATOM 858 O O . ASP A 1 110 ? 15.047 11.523 10.516 1 96.31 110 ASP A O 1
ATOM 862 N N . GLN A 1 111 ? 17.172 10.898 10.984 1 96.62 111 GLN A N 1
ATOM 863 C CA . GLN A 1 111 ? 16.906 10.602 12.383 1 96.62 111 GLN A CA 1
ATOM 864 C C . GLN A 1 111 ? 16.328 11.812 13.109 1 96.62 111 GLN A C 1
ATOM 866 O O . GLN A 1 111 ? 15.492 11.664 14 1 96.62 111 GLN A O 1
ATOM 871 N N . GLN A 1 112 ? 16.766 12.984 12.758 1 96.62 112 GLN A N 1
ATOM 872 C CA . GLN A 1 112 ? 16.281 14.203 13.398 1 96.62 112 GLN A CA 1
ATOM 873 C C . GLN A 1 112 ? 14.773 14.344 13.258 1 96.62 112 GLN A C 1
ATOM 875 O O . GLN A 1 112 ? 14.094 14.781 14.188 1 96.62 112 GLN A O 1
ATOM 880 N N . VAL A 1 113 ? 14.211 13.977 12.086 1 97.94 113 VAL A N 1
ATOM 881 C CA . VAL A 1 113 ? 12.773 14.055 11.836 1 97.94 113 VAL A CA 1
ATOM 882 C C . VAL A 1 113 ? 12.039 13.055 12.727 1 97.94 113 VAL A C 1
ATOM 884 O O . VAL A 1 113 ? 11.039 13.391 13.352 1 97.94 113 VAL A O 1
ATOM 887 N N . ARG A 1 114 ? 12.562 11.828 12.82 1 97.44 114 ARG A N 1
ATOM 888 C CA . ARG A 1 114 ? 11.961 10.781 13.641 1 97.44 114 ARG A CA 1
ATOM 889 C C . ARG A 1 114 ? 11.945 11.188 15.109 1 97.44 114 ARG A C 1
ATOM 891 O O . ARG A 1 114 ? 10.961 10.945 15.812 1 97.44 114 ARG A O 1
ATOM 898 N N . ARG A 1 115 ? 13 11.836 15.555 1 96.62 115 ARG A N 1
ATOM 899 C CA . ARG A 1 115 ? 13.141 12.234 16.953 1 96.62 115 ARG A CA 1
ATOM 900 C C . ARG A 1 115 ? 12.172 13.359 17.312 1 96.62 115 ARG A C 1
ATOM 902 O O . ARG A 1 115 ? 11.68 13.43 18.438 1 96.62 115 ARG A O 1
ATOM 909 N N . GLN A 1 116 ? 11.891 14.203 16.422 1 97.31 116 GLN A N 1
ATOM 910 C CA . GLN A 1 116 ? 11.102 15.398 16.703 1 97.31 116 GLN A CA 1
ATOM 911 C C . GLN A 1 116 ? 9.617 15.141 16.484 1 97.31 116 GLN A C 1
ATOM 913 O O . GLN A 1 116 ? 8.766 15.875 16.984 1 97.31 116 GLN A O 1
ATOM 918 N N . ALA A 1 117 ? 9.266 14.109 15.695 1 98.25 117 ALA A N 1
ATOM 919 C CA . ALA A 1 117 ? 7.863 13.812 15.406 1 98.25 117 ALA A CA 1
ATOM 920 C C . ALA A 1 117 ? 7.125 13.383 16.672 1 98.25 117 ALA A C 1
ATOM 922 O O . ALA A 1 117 ? 7.684 12.68 17.516 1 98.25 117 ALA A O 1
ATOM 923 N N . ASP A 1 118 ? 5.883 13.773 16.812 1 98.25 118 ASP A N 1
ATOM 924 C CA . ASP A 1 118 ? 5.066 13.375 17.953 1 98.25 118 ASP A CA 1
ATOM 925 C C . ASP A 1 118 ? 4.73 11.883 17.891 1 98.25 118 ASP A C 1
ATOM 927 O O . ASP A 1 118 ? 4.574 11.234 18.922 1 98.25 118 ASP A O 1
ATOM 931 N N . GLN A 1 119 ? 4.531 11.336 16.672 1 98.25 119 GLN A N 1
ATOM 932 C CA . GLN A 1 119 ? 4.254 9.922 16.422 1 98.25 119 GLN A CA 1
ATOM 933 C C . GLN A 1 119 ? 5.051 9.414 15.219 1 98.25 119 GLN A C 1
ATOM 935 O O . GLN A 1 119 ? 5.383 10.18 14.32 1 98.25 119 GLN A O 1
ATOM 940 N N . ILE A 1 120 ? 5.398 8.195 15.273 1 98.62 120 ILE A N 1
ATOM 941 C CA . ILE A 1 120 ? 5.992 7.5 14.133 1 98.62 120 ILE A CA 1
ATOM 942 C C . ILE A 1 120 ? 5.117 6.316 13.734 1 98.62 120 ILE A C 1
ATOM 944 O O . ILE A 1 120 ? 4.863 5.422 14.547 1 98.62 120 ILE A O 1
ATOM 948 N N . TRP A 1 121 ? 4.617 6.352 12.516 1 98.75 121 TRP A N 1
ATOM 949 C CA . TRP A 1 121 ? 3.734 5.309 12 1 98.75 121 TRP A CA 1
ATOM 950 C C . TRP A 1 121 ? 4.402 4.539 10.867 1 98.75 121 TRP A C 1
ATOM 952 O O . TRP A 1 121 ? 5.113 5.125 10.047 1 98.75 121 TRP A O 1
ATOM 962 N N . SER A 1 122 ? 4.207 3.305 10.867 1 98.56 122 SER A N 1
ATOM 963 C CA . SER A 1 122 ? 4.551 2.463 9.719 1 98.56 122 SER A CA 1
ATOM 964 C C . SER A 1 122 ? 3.299 2.014 8.977 1 98.56 122 SER A C 1
ATOM 966 O O . SER A 1 122 ? 2.311 1.611 9.594 1 98.56 122 SER A O 1
ATOM 968 N N . LEU A 1 123 ? 3.326 2.111 7.656 1 98.38 123 LEU A N 1
ATOM 969 C CA . LEU A 1 123 ? 2.17 1.709 6.867 1 98.38 123 LEU A CA 1
ATOM 970 C C . LEU A 1 123 ? 2.135 0.196 6.684 1 98.38 123 LEU A C 1
ATOM 972 O O . LEU A 1 123 ? 1.077 -0.377 6.414 1 98.38 123 LEU A O 1
ATOM 976 N N . SER A 1 124 ? 3.262 -0.475 6.781 1 98.38 124 SER A N 1
ATOM 977 C CA . SER A 1 124 ? 3.416 -1.911 6.57 1 98.38 124 SER A CA 1
ATOM 978 C C . SER A 1 124 ? 4.828 -2.373 6.918 1 98.38 124 SER A C 1
ATOM 980 O O . SER A 1 124 ? 5.73 -1.553 7.098 1 98.38 124 SER A O 1
ATOM 982 N N . ARG A 1 125 ? 4.988 -3.676 7.051 1 97.75 125 ARG A N 1
ATOM 983 C CA . ARG A 1 125 ? 6.336 -4.23 7.141 1 97.75 125 ARG A CA 1
ATOM 984 C C . ARG A 1 125 ? 7.043 -4.168 5.793 1 97.75 125 ARG A C 1
ATOM 986 O O . ARG A 1 125 ? 8.266 -4.332 5.719 1 97.75 125 ARG A O 1
ATOM 993 N N . LEU A 1 126 ? 6.301 -3.965 4.73 1 98 126 LEU A N 1
ATOM 994 C CA . LEU A 1 126 ? 6.855 -3.834 3.389 1 98 126 LEU A CA 1
ATOM 995 C C . LEU A 1 126 ? 7.543 -2.482 3.213 1 98 126 LEU A C 1
ATOM 997 O O . LEU A 1 126 ? 7.18 -1.507 3.873 1 98 126 LEU A O 1
ATOM 1001 N N . THR A 1 127 ? 8.469 -2.408 2.359 1 96.44 127 THR A N 1
ATOM 1002 C CA . THR A 1 127 ? 9.039 -1.14 1.922 1 96.44 127 THR A CA 1
ATOM 1003 C C . THR A 1 127 ? 8.242 -0.562 0.754 1 96.44 127 THR A C 1
ATOM 1005 O O . THR A 1 127 ? 8.078 -1.218 -0.277 1 96.44 127 THR A O 1
ATOM 1008 N N . PHE A 1 128 ? 7.754 0.571 0.965 1 97.38 128 PHE A N 1
ATOM 1009 C CA . PHE A 1 128 ? 7.09 1.315 -0.097 1 97.38 128 PHE A CA 1
ATOM 1010 C C . PHE A 1 128 ? 7.965 2.465 -0.583 1 97.38 128 PHE A C 1
ATOM 1012 O O . PHE A 1 128 ? 8.719 3.049 0.197 1 97.38 128 PHE A O 1
ATOM 1019 N N . THR A 1 129 ? 7.926 2.783 -1.844 1 96.69 129 THR A N 1
ATOM 1020 C CA . THR A 1 129 ? 8.555 4.02 -2.301 1 96.69 129 THR A CA 1
ATOM 1021 C C . THR A 1 129 ? 7.887 5.234 -1.661 1 96.69 129 THR A C 1
ATOM 1023 O O . THR A 1 129 ? 6.754 5.145 -1.176 1 96.69 129 THR A O 1
ATOM 1026 N N . HIS A 1 130 ? 8.547 6.336 -1.664 1 97.31 130 HIS A N 1
ATOM 1027 C CA . HIS A 1 130 ? 7.969 7.535 -1.07 1 97.31 130 HIS A CA 1
ATOM 1028 C C . HIS A 1 130 ? 6.711 7.965 -1.817 1 97.31 130 HIS A C 1
ATOM 1030 O O . HIS A 1 130 ? 5.77 8.477 -1.21 1 97.31 130 HIS A O 1
ATOM 1036 N N . GLU A 1 131 ? 6.672 7.723 -3.129 1 97.94 131 GLU A N 1
ATOM 1037 C CA . GLU A 1 131 ? 5.488 8.109 -3.895 1 97.94 131 GLU A CA 1
ATOM 1038 C C . GLU A 1 131 ? 4.309 7.191 -3.58 1 97.94 131 GLU A C 1
ATOM 1040 O O . GLU A 1 131 ? 3.168 7.652 -3.484 1 97.94 131 GLU A O 1
ATOM 1045 N N . MET A 1 132 ? 4.566 5.891 -3.459 1 98.44 132 MET A N 1
ATOM 1046 C CA . MET A 1 132 ? 3.52 4.98 -3.002 1 98.44 132 MET A CA 1
ATOM 1047 C C . MET A 1 132 ? 2.986 5.402 -1.639 1 98.44 132 MET A C 1
ATOM 1049 O O . MET A 1 132 ? 1.778 5.355 -1.396 1 98.44 132 MET A O 1
ATOM 1053 N N . THR A 1 133 ? 3.916 5.777 -0.782 1 98.62 133 THR A N 1
ATOM 1054 C CA . THR A 1 133 ? 3.557 6.176 0.574 1 98.62 133 THR A CA 1
ATOM 1055 C C . THR A 1 133 ? 2.582 7.352 0.552 1 98.62 133 THR A C 1
ATOM 1057 O O . THR A 1 133 ? 1.613 7.375 1.312 1 98.62 133 THR A O 1
ATOM 1060 N N . ARG A 1 134 ? 2.836 8.359 -0.296 1 98.75 134 ARG A N 1
ATOM 1061 C CA . ARG A 1 134 ? 1.938 9.5 -0.468 1 98.75 134 ARG A CA 1
ATOM 1062 C C . ARG A 1 134 ? 0.524 9.031 -0.805 1 98.75 134 ARG A C 1
ATOM 1064 O O . ARG A 1 134 ? -0.441 9.453 -0.162 1 98.75 134 ARG A O 1
ATOM 1071 N N . PHE A 1 135 ? 0.474 8.141 -1.758 1 98.88 135 PHE A N 1
ATOM 1072 C CA . PHE A 1 135 ? -0.789 7.598 -2.248 1 98.88 135 PHE A CA 1
ATOM 1073 C C . PHE A 1 135 ? -1.5 6.809 -1.156 1 98.88 135 PHE A C 1
ATOM 1075 O O . PHE A 1 135 ? -2.658 7.082 -0.838 1 98.88 135 PHE A O 1
ATOM 1082 N N . ILE A 1 136 ? -0.841 5.859 -0.527 1 98.81 136 ILE A N 1
ATOM 1083 C CA . ILE A 1 136 ? -1.442 4.973 0.465 1 98.81 136 ILE A CA 1
ATOM 1084 C C . ILE A 1 136 ? -1.91 5.789 1.668 1 98.81 136 ILE A C 1
ATOM 1086 O O . ILE A 1 136 ? -3 5.559 2.195 1 98.81 136 ILE A O 1
ATOM 1090 N N . LEU A 1 137 ? -1.095 6.762 2.088 1 98.88 137 LEU A N 1
ATOM 1091 C CA . LEU A 1 137 ? -1.478 7.602 3.219 1 98.88 137 LEU A CA 1
ATOM 1092 C C . LEU A 1 137 ? -2.783 8.336 2.932 1 98.88 137 LEU A C 1
ATOM 1094 O O . LEU A 1 137 ? -3.703 8.32 3.754 1 98.88 137 LEU A O 1
ATOM 1098 N N . LEU A 1 138 ? -2.855 8.969 1.781 1 98.88 138 LEU A N 1
ATOM 1099 C CA . LEU A 1 138 ? -4.043 9.742 1.44 1 98.88 138 LEU A CA 1
ATOM 1100 C C . LEU A 1 138 ? -5.273 8.844 1.358 1 98.88 138 LEU A C 1
ATOM 1102 O O . LEU A 1 138 ? -6.352 9.219 1.822 1 98.88 138 LEU A O 1
ATOM 1106 N N . GLU A 1 139 ? -5.145 7.684 0.753 1 98.75 139 GLU A N 1
ATOM 1107 C CA . GLU A 1 139 ? -6.25 6.73 0.715 1 98.75 139 GLU A CA 1
ATOM 1108 C C . GLU A 1 139 ? -6.691 6.34 2.123 1 98.75 139 GLU A C 1
ATOM 1110 O O . GLU A 1 139 ? -7.891 6.289 2.412 1 98.75 139 GLU A O 1
ATOM 1115 N N . GLN A 1 140 ? -5.762 6.066 3.01 1 98.69 140 GLN A N 1
ATOM 1116 C CA . GLN A 1 140 ? -6.09 5.609 4.355 1 98.69 140 GLN A CA 1
ATOM 1117 C C . GLN A 1 140 ? -6.719 6.73 5.18 1 98.69 140 GLN A C 1
ATOM 1119 O O . GLN A 1 140 ? -7.586 6.477 6.023 1 98.69 140 GLN A O 1
ATOM 1124 N N . LEU A 1 141 ? -6.203 7.973 4.984 1 98.75 141 LEU A N 1
ATOM 1125 C CA . LEU A 1 141 ? -6.832 9.102 5.656 1 98.75 141 LEU A CA 1
ATOM 1126 C C . LEU A 1 141 ? -8.266 9.289 5.176 1 98.75 141 LEU A C 1
ATOM 1128 O O . LEU A 1 141 ? -9.164 9.555 5.98 1 98.75 141 LEU A O 1
ATOM 1132 N N . TYR A 1 142 ? -8.469 9.172 3.867 1 98.56 142 TYR A N 1
ATOM 1133 C CA . TYR A 1 142 ? -9.82 9.195 3.33 1 98.56 142 TYR A CA 1
ATOM 1134 C C . TYR A 1 142 ? -10.664 8.078 3.926 1 98.56 142 TYR A C 1
ATOM 1136 O O . TYR A 1 142 ? -11.797 8.305 4.359 1 98.56 142 TYR A O 1
ATOM 1144 N N . ARG A 1 143 ? -10.141 6.891 3.93 1 98.19 143 ARG A N 1
ATOM 1145 C CA . ARG A 1 143 ? -10.828 5.742 4.508 1 98.19 143 ARG A CA 1
ATOM 1146 C C . ARG A 1 143 ? -11.172 5.988 5.973 1 98.19 143 ARG A C 1
ATOM 1148 O O . ARG A 1 143 ? -12.273 5.664 6.422 1 98.19 143 ARG A O 1
ATOM 1155 N N . ALA A 1 144 ? -10.258 6.523 6.699 1 98.31 144 ALA A N 1
ATOM 1156 C CA . ALA A 1 144 ? -10.477 6.824 8.109 1 98.31 144 ALA A CA 1
ATOM 1157 C C . ALA A 1 144 ? -11.633 7.801 8.289 1 98.31 144 ALA A C 1
ATOM 1159 O O . ALA A 1 144 ? -12.484 7.613 9.172 1 98.31 144 ALA A O 1
ATOM 1160 N N . CYS A 1 145 ? -11.648 8.805 7.438 1 98.06 145 CYS A N 1
ATOM 1161 C CA . CYS A 1 145 ? -12.742 9.766 7.496 1 98.06 145 CYS A CA 1
ATOM 1162 C C . CYS A 1 145 ? -14.07 9.117 7.148 1 98.06 145 CYS A C 1
ATOM 1164 O O . CYS A 1 145 ? -15.102 9.438 7.742 1 98.06 145 CYS A O 1
ATOM 1166 N N . SER A 1 146 ? -14.023 8.219 6.164 1 97.19 146 SER A N 1
ATOM 1167 C CA . SER A 1 146 ? -15.227 7.484 5.789 1 97.19 146 SER A CA 1
ATOM 1168 C C . SER A 1 146 ? -15.727 6.621 6.941 1 97.19 146 SER A C 1
ATOM 1170 O O . SER A 1 146 ? -16.938 6.547 7.188 1 97.19 146 SER A O 1
ATOM 1172 N N . ILE A 1 147 ? -14.852 5.949 7.625 1 96.69 147 ILE A N 1
ATOM 1173 C CA . ILE A 1 147 ? -15.188 5.129 8.781 1 9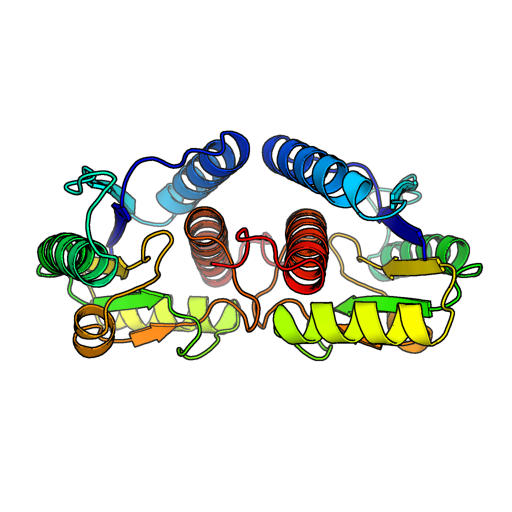6.69 147 ILE A CA 1
ATOM 1174 C C . ILE A 1 147 ? -15.852 5.996 9.852 1 96.69 147 ILE A C 1
ATOM 1176 O O . ILE A 1 147 ? -16.906 5.637 10.383 1 96.69 147 ILE A O 1
ATOM 1180 N N . LYS A 1 148 ? -15.273 7.141 10.133 1 96.12 148 LYS A N 1
ATOM 1181 C CA . LYS A 1 148 ? -15.773 8.055 11.156 1 96.12 148 LYS A CA 1
ATOM 1182 C C . LYS A 1 148 ? -17.188 8.547 10.82 1 96.12 148 LYS A C 1
ATOM 1184 O O . LYS A 1 148 ? -18 8.742 11.711 1 96.12 148 LYS A O 1
ATOM 1189 N N . SER A 1 149 ? -17.422 8.68 9.531 1 95.12 149 SER A N 1
ATOM 1190 C CA . SER A 1 149 ? -18.688 9.273 9.109 1 95.12 149 SER A CA 1
ATOM 1191 C C . SER A 1 149 ? -19.75 8.195 8.859 1 95.12 149 SER A C 1
ATOM 1193 O O . SER A 1 149 ? -20.891 8.516 8.555 1 95.12 149 SER A O 1
ATOM 1195 N N . GLY A 1 150 ? -19.344 6.879 8.906 1 90.75 150 GLY A N 1
ATOM 1196 C CA . GLY A 1 150 ? -20.297 5.789 8.711 1 90.75 150 GLY A CA 1
ATOM 1197 C C . GLY A 1 150 ? -20.578 5.496 7.254 1 90.75 150 GLY A C 1
ATOM 1198 O O . GLY A 1 150 ? -21.578 4.867 6.922 1 90.75 150 GLY A O 1
ATOM 1199 N N . HIS A 1 151 ? -19.797 5.992 6.336 1 84.06 151 HIS A N 1
ATOM 1200 C CA . HIS A 1 151 ? -19.938 5.723 4.914 1 84.06 151 HIS A CA 1
ATOM 1201 C C . HIS A 1 151 ? -19.375 4.352 4.547 1 84.06 151 HIS A C 1
ATOM 1203 O O . HIS A 1 151 ? -18.469 3.855 5.211 1 84.06 151 HIS A O 1
ATOM 1209 N N . ASN A 1 152 ? -20 3.75 3.48 1 77.69 152 ASN A N 1
ATOM 1210 C CA . ASN A 1 152 ? -19.703 2.373 3.1 1 77.69 152 ASN A CA 1
ATOM 1211 C C . ASN A 1 152 ? -18.422 2.279 2.27 1 77.69 152 ASN A C 1
ATOM 1213 O O . ASN A 1 152 ? -18.344 1.475 1.342 1 77.69 152 ASN A O 1
ATOM 1217 N N . TYR A 1 153 ? -17.547 3.066 2.246 1 74.5 153 TYR A N 1
ATOM 1218 C CA . TYR A 1 153 ? -16.281 2.889 1.534 1 74.5 153 TYR A CA 1
ATOM 1219 C C . TYR A 1 153 ? -15.477 1.744 2.133 1 74.5 153 TYR A C 1
ATOM 1221 O O . TYR A 1 153 ? -14.773 1.033 1.415 1 74.5 153 TYR A O 1
ATOM 1229 N N . HIS A 1 154 ? -15.57 1.425 3.479 1 58.69 154 HIS A N 1
ATOM 1230 C CA . HIS A 1 154 ? -14.664 0.581 4.238 1 58.69 154 HIS A CA 1
ATOM 1231 C C . HIS A 1 154 ? -15 -0.896 4.066 1 58.69 154 HIS A C 1
ATOM 1233 O O . HIS A 1 154 ? -14.266 -1.766 4.547 1 58.69 154 HIS A O 1
ATOM 1239 N N . LYS A 1 155 ? -16.125 -1.073 3.355 1 53.88 155 LYS A N 1
ATOM 1240 C CA . LYS A 1 155 ? -16.5 -2.475 3.197 1 53.88 155 LYS A CA 1
ATOM 1241 C C . LYS A 1 155 ? -16.078 -3.008 1.834 1 53.88 155 LYS A C 1
ATOM 1243 O O . LYS A 1 155 ? -16.031 -2.262 0.854 1 53.88 155 LYS A O 1
ATOM 1248 N N . MET B 1 1 ? 10.352 -20.828 -12.492 1 96 1 MET B N 1
ATOM 1249 C CA . MET B 1 1 ? 9.141 -20.562 -11.734 1 96 1 MET B CA 1
ATOM 1250 C C . MET B 1 1 ? 8.273 -19.516 -12.43 1 96 1 MET B C 1
ATOM 1252 O O . MET B 1 1 ? 8.789 -18.516 -12.938 1 96 1 MET B O 1
ATOM 1256 N N . LYS B 1 2 ? 6.938 -19.781 -12.555 1 97.94 2 LYS B N 1
ATOM 1257 C CA . LYS B 1 2 ? 5.961 -18.875 -13.133 1 97.94 2 LYS B CA 1
ATOM 1258 C C . LYS B 1 2 ? 4.973 -18.375 -12.086 1 97.94 2 LYS B C 1
ATOM 1260 O O . LYS B 1 2 ? 4.602 -19.125 -11.172 1 97.94 2 LYS B O 1
ATOM 1265 N N . ILE B 1 3 ? 4.551 -17.062 -12.281 1 98.56 3 ILE B N 1
ATOM 1266 C CA . ILE B 1 3 ? 3.545 -16.516 -11.375 1 98.56 3 ILE B CA 1
ATOM 1267 C C . ILE B 1 3 ? 2.223 -16.344 -12.117 1 98.56 3 ILE B C 1
ATOM 1269 O O . ILE B 1 3 ? 2.197 -15.875 -13.258 1 98.56 3 ILE B O 1
ATOM 1273 N N . THR B 1 4 ? 1.208 -16.797 -11.523 1 98.56 4 THR B N 1
ATOM 1274 C CA . THR B 1 4 ? -0.133 -16.562 -12.047 1 98.56 4 THR B CA 1
ATOM 1275 C C . THR B 1 4 ? -0.962 -15.742 -11.055 1 98.56 4 THR B C 1
ATOM 1277 O O . THR B 1 4 ? -0.918 -15.992 -9.852 1 98.56 4 THR B O 1
ATOM 1280 N N . LEU B 1 5 ? -1.679 -14.766 -11.562 1 98.31 5 LEU B N 1
ATOM 1281 C CA . LEU B 1 5 ? -2.527 -13.867 -10.789 1 98.31 5 LEU B CA 1
ATOM 1282 C C . LEU B 1 5 ? -3.93 -13.797 -11.383 1 98.31 5 LEU B C 1
ATOM 1284 O O . LEU B 1 5 ? -4.172 -13.039 -12.32 1 98.31 5 LEU B O 1
ATOM 1288 N N . PRO B 1 6 ? -4.875 -14.594 -10.867 1 98.12 6 PRO B N 1
ATOM 1289 C CA . PRO B 1 6 ? -6.262 -14.422 -11.305 1 98.12 6 PRO B CA 1
ATOM 1290 C C . PRO B 1 6 ? -6.926 -13.195 -10.672 1 98.12 6 PRO B C 1
ATOM 1292 O O . PRO B 1 6 ? -6.98 -13.086 -9.445 1 98.12 6 PRO B O 1
ATOM 1295 N N . PHE B 1 7 ? -7.414 -12.266 -11.477 1 96.56 7 PHE B N 1
ATOM 1296 C CA . PHE B 1 7 ? -8.125 -11.078 -11.016 1 96.56 7 PHE B CA 1
ATOM 1297 C C . PHE B 1 7 ? -9.633 -11.266 -11.156 1 96.56 7 PHE B C 1
ATOM 1299 O O . PHE B 1 7 ? -10.125 -11.609 -12.234 1 96.56 7 PHE B O 1
ATOM 1306 N N . LEU B 1 8 ? -10.336 -11.094 -10.078 1 96.56 8 LEU B N 1
ATOM 1307 C CA . LEU B 1 8 ? -11.789 -11.094 -10.164 1 96.56 8 LEU B CA 1
ATOM 1308 C C . LEU B 1 8 ? -12.297 -9.812 -10.812 1 96.56 8 LEU B C 1
ATOM 1310 O O . LEU B 1 8 ? -12.367 -8.773 -10.164 1 96.56 8 LEU B O 1
ATOM 1314 N N . GLY B 1 9 ? -12.578 -9.836 -12.117 1 95 9 GLY B N 1
ATOM 1315 C CA . GLY B 1 9 ? -13.016 -8.664 -12.852 1 95 9 GLY B CA 1
ATOM 1316 C C . GLY B 1 9 ? -11.875 -7.734 -13.219 1 95 9 GLY B C 1
ATOM 1317 O O . GLY B 1 9 ? -10.742 -7.93 -12.789 1 95 9 GLY B O 1
ATOM 1318 N N . LYS B 1 10 ? -12.148 -6.73 -14.023 1 95.56 10 LYS B N 1
ATOM 1319 C CA . LYS B 1 10 ? -11.164 -5.746 -14.461 1 95.56 10 LYS B CA 1
ATOM 1320 C C . LYS B 1 10 ? -10.844 -4.758 -13.336 1 95.56 10 LYS B C 1
ATOM 1322 O O . LYS B 1 10 ? -11.633 -4.59 -12.406 1 95.56 10 LYS B O 1
ATOM 1327 N N . THR B 1 11 ? -9.672 -4.184 -13.383 1 96.94 11 THR B N 1
ATOM 1328 C CA . THR B 1 11 ? -9.336 -3.059 -12.516 1 96.94 11 THR B CA 1
ATOM 1329 C C . THR B 1 11 ? -10.031 -1.785 -12.992 1 96.94 11 THR B C 1
ATOM 1331 O O . THR B 1 11 ? -9.789 -1.318 -14.109 1 96.94 11 THR B O 1
ATOM 1334 N N . LYS B 1 12 ? -10.844 -1.257 -12.203 1 95.88 12 LYS B N 1
ATOM 1335 C CA . LYS B 1 12 ? -11.711 -0.162 -12.617 1 95.88 12 LYS B CA 1
ATOM 1336 C C . LYS B 1 12 ? -10.977 1.175 -12.57 1 95.88 12 LYS B C 1
ATOM 1338 O O . LYS B 1 12 ? -11.133 2.006 -13.469 1 95.88 12 LYS B O 1
ATOM 1343 N N . GLU B 1 13 ? -10.188 1.447 -11.492 1 97.38 13 GLU B N 1
ATOM 1344 C CA . GLU B 1 13 ? -9.445 2.699 -11.391 1 97.38 13 GLU B CA 1
ATOM 1345 C C . GLU B 1 13 ? -8.305 2.746 -12.406 1 97.38 13 GLU B C 1
ATOM 1347 O O . GLU B 1 13 ? -7.371 1.947 -12.336 1 97.38 13 GLU B O 1
ATOM 1352 N N . LYS B 1 14 ? -8.375 3.697 -13.242 1 98.06 14 LYS B N 1
ATOM 1353 C CA . LYS B 1 14 ? -7.453 3.775 -14.367 1 98.06 14 LYS B CA 1
ATOM 1354 C C . LYS B 1 14 ? -6.008 3.895 -13.891 1 98.06 14 LYS B C 1
ATOM 1356 O O . LYS B 1 14 ? -5.109 3.264 -14.453 1 98.06 14 LYS B O 1
ATOM 1361 N N . TYR B 1 15 ? -5.777 4.73 -12.898 1 98.69 15 TYR B N 1
ATOM 1362 C CA . TYR B 1 15 ? -4.41 4.918 -12.43 1 98.69 15 TYR B CA 1
ATOM 1363 C C . TYR B 1 15 ? -3.865 3.639 -11.805 1 98.69 15 TYR B C 1
ATOM 1365 O O . TYR B 1 15 ? -2.67 3.352 -11.906 1 98.69 15 TYR B O 1
ATOM 1373 N N . LEU B 1 16 ? -4.754 2.842 -11.156 1 98.69 16 LEU B N 1
ATOM 1374 C CA . LEU B 1 16 ? -4.301 1.572 -10.602 1 98.69 16 LEU B CA 1
ATOM 1375 C C . LEU B 1 16 ? -4.047 0.554 -11.711 1 98.69 16 LEU B C 1
ATOM 1377 O O . LEU B 1 16 ? -3.088 -0.22 -11.641 1 98.69 16 LEU B O 1
ATOM 1381 N N . ASP B 1 17 ? -4.93 0.565 -12.711 1 98.69 17 ASP B N 1
ATOM 1382 C CA . ASP B 1 17 ? -4.699 -0.32 -13.852 1 98.69 17 ASP B CA 1
ATOM 1383 C C . ASP B 1 17 ? -3.36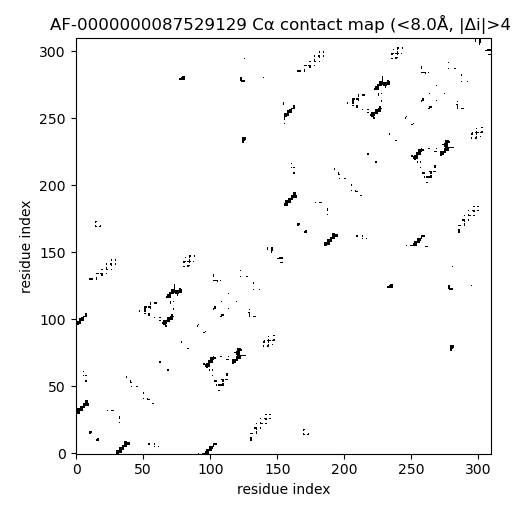1 -0.013 -14.523 1 98.69 17 ASP B C 1
ATOM 1385 O O . ASP B 1 17 ? -2.619 -0.927 -14.883 1 98.69 17 ASP B O 1
ATOM 1389 N N . GLN B 1 18 ? -3.059 1.27 -14.672 1 98.81 18 GLN B N 1
ATOM 1390 C CA . GLN B 1 18 ? -1.784 1.681 -15.258 1 98.81 18 GLN B CA 1
ATOM 1391 C C . GLN B 1 18 ? -0.612 1.211 -14.398 1 98.81 18 GLN B C 1
ATOM 1393 O O . GLN B 1 18 ? 0.391 0.724 -14.922 1 98.81 18 GLN B O 1
ATOM 1398 N N . ALA B 1 19 ? -0.698 1.367 -13.102 1 98.81 19 ALA B N 1
ATOM 1399 C CA . ALA B 1 19 ? 0.349 0.924 -12.18 1 98.81 19 ALA B CA 1
ATOM 1400 C C . ALA B 1 19 ? 0.556 -0.585 -12.273 1 98.81 19 ALA B C 1
ATOM 1402 O O . ALA B 1 19 ? 1.692 -1.06 -12.328 1 98.81 19 ALA B O 1
ATOM 1403 N N . ILE B 1 20 ? -0.579 -1.313 -12.289 1 98.88 20 ILE B N 1
ATOM 1404 C CA . ILE B 1 20 ? -0.565 -2.77 -12.391 1 98.88 20 ILE B CA 1
ATOM 1405 C C . ILE B 1 20 ? 0.154 -3.195 -13.664 1 98.88 20 ILE B C 1
ATOM 1407 O O . ILE B 1 20 ? 1.039 -4.055 -13.633 1 98.88 20 ILE B O 1
ATOM 1411 N N . GLN B 1 21 ? -0.184 -2.559 -14.766 1 98.75 21 GLN B N 1
ATOM 1412 C CA . GLN B 1 21 ? 0.433 -2.9 -16.047 1 98.75 21 GLN B CA 1
ATOM 1413 C C . GLN B 1 21 ? 1.92 -2.557 -16.047 1 98.75 21 GLN B C 1
ATOM 1415 O O . GLN B 1 21 ? 2.736 -3.311 -16.578 1 98.75 21 GLN B O 1
ATOM 1420 N N . ASP B 1 22 ? 2.26 -1.457 -15.492 1 98.75 22 ASP B N 1
ATOM 1421 C CA . ASP B 1 22 ? 3.658 -1.047 -15.422 1 98.75 22 ASP B CA 1
ATOM 1422 C C . ASP B 1 22 ? 4.496 -2.076 -14.664 1 98.75 22 ASP B C 1
ATOM 1424 O O . ASP B 1 22 ? 5.465 -2.609 -15.203 1 98.75 22 ASP B O 1
ATOM 1428 N N . TYR B 1 23 ? 4.074 -2.43 -13.484 1 98.69 23 TYR B N 1
ATOM 1429 C CA . TYR B 1 23 ? 4.867 -3.332 -12.656 1 98.69 23 TYR B CA 1
ATOM 1430 C C . TYR B 1 23 ? 4.797 -4.758 -13.188 1 98.69 23 TYR B C 1
ATOM 1432 O O . TYR B 1 23 ? 5.742 -5.535 -13.031 1 98.69 23 TYR B O 1
ATOM 1440 N N . ALA B 1 24 ? 3.617 -5.141 -13.789 1 98.81 24 ALA B N 1
ATOM 1441 C CA . ALA B 1 24 ? 3.564 -6.43 -14.477 1 98.81 24 ALA B CA 1
ATOM 1442 C C . ALA B 1 24 ? 4.641 -6.516 -15.555 1 98.81 24 ALA B C 1
ATOM 1444 O O . ALA B 1 24 ? 5.328 -7.531 -15.672 1 98.81 24 ALA B O 1
ATOM 1445 N N . GLY B 1 25 ? 4.711 -5.426 -16.359 1 98.75 25 GLY B N 1
ATOM 1446 C CA . GLY B 1 25 ? 5.742 -5.383 -17.375 1 98.75 25 GLY B CA 1
ATOM 1447 C C . GLY B 1 25 ? 7.148 -5.5 -16.812 1 98.75 25 GLY B C 1
ATOM 1448 O O . GLY B 1 25 ? 7.969 -6.254 -17.328 1 98.75 25 GLY B O 1
ATOM 1449 N N . ARG B 1 26 ? 7.484 -4.781 -15.734 1 98.19 26 ARG B N 1
ATOM 1450 C CA . ARG B 1 26 ? 8.789 -4.84 -15.086 1 98.19 26 ARG B CA 1
ATOM 1451 C C . ARG B 1 26 ? 9.07 -6.242 -14.547 1 98.19 26 ARG B C 1
ATOM 1453 O O . ARG B 1 26 ? 10.164 -6.773 -14.734 1 98.19 26 ARG B O 1
ATOM 1460 N N . LEU B 1 27 ? 8.078 -6.809 -13.93 1 98.5 27 LEU B N 1
ATOM 1461 C CA . LEU B 1 27 ? 8.227 -8.125 -13.305 1 98.5 27 LEU B CA 1
ATOM 1462 C C . LEU B 1 27 ? 8.484 -9.195 -14.352 1 98.5 27 LEU B C 1
ATOM 1464 O O . LEU B 1 27 ? 9.273 -10.117 -14.117 1 98.5 27 LEU B O 1
ATOM 1468 N N . ARG B 1 28 ? 7.844 -9.039 -15.547 1 98.56 28 ARG B N 1
ATOM 1469 C CA . ARG B 1 28 ? 7.965 -10.023 -16.625 1 98.56 28 ARG B CA 1
ATOM 1470 C C . ARG B 1 28 ? 9.398 -10.102 -17.125 1 98.56 28 ARG B C 1
ATOM 1472 O O . ARG B 1 28 ? 9.781 -11.078 -17.781 1 98.56 28 ARG B O 1
ATOM 1479 N N . ARG B 1 29 ? 10.203 -9.133 -16.812 1 97 29 ARG B N 1
ATOM 1480 C CA . ARG B 1 29 ? 11.609 -9.164 -17.203 1 97 29 ARG B CA 1
ATOM 1481 C C . ARG B 1 29 ? 12.398 -10.141 -16.328 1 97 29 ARG B C 1
ATOM 1483 O O . ARG B 1 29 ? 13.508 -10.539 -16.688 1 97 29 ARG B O 1
ATOM 1490 N N . TYR B 1 30 ? 11.867 -10.492 -15.188 1 96.88 30 TYR B N 1
ATOM 1491 C CA . TYR B 1 30 ? 12.57 -11.375 -14.258 1 96.88 30 TYR B CA 1
ATOM 1492 C C . TYR B 1 30 ? 12.031 -12.797 -14.344 1 96.88 30 TYR B C 1
ATOM 1494 O O . TYR B 1 30 ? 12.797 -13.766 -14.305 1 96.88 30 TYR B O 1
ATOM 1502 N N . LEU B 1 31 ? 10.734 -12.938 -14.516 1 96.44 31 LEU B N 1
ATOM 1503 C CA . LEU B 1 31 ? 10.117 -14.258 -14.57 1 96.44 31 LEU B CA 1
ATOM 1504 C C . LEU B 1 31 ? 8.773 -14.203 -15.289 1 96.44 31 LEU B C 1
ATOM 1506 O O . LEU B 1 31 ? 8.164 -13.141 -15.383 1 96.44 31 LEU B O 1
ATOM 1510 N N . PRO B 1 32 ? 8.289 -15.352 -15.82 1 98.38 32 PRO B N 1
ATOM 1511 C CA . PRO B 1 32 ? 6.98 -15.375 -16.484 1 98.38 32 PRO B CA 1
ATOM 1512 C C . PRO B 1 32 ? 5.836 -15.008 -15.539 1 98.38 32 PRO B C 1
ATOM 1514 O O . PRO B 1 32 ? 5.809 -15.461 -14.391 1 98.38 32 PRO B O 1
ATOM 1517 N N . LEU B 1 33 ? 4.969 -14.117 -16.016 1 98.81 33 LEU B N 1
ATOM 1518 C CA . LEU B 1 33 ? 3.807 -13.656 -15.258 1 98.81 33 LEU B CA 1
ATOM 1519 C C . LEU B 1 33 ? 2.541 -13.75 -16.109 1 98.81 33 LEU B C 1
ATOM 1521 O O . LEU B 1 33 ? 2.502 -13.242 -17.234 1 98.81 33 LEU B O 1
ATOM 1525 N N . GLU B 1 34 ? 1.58 -14.414 -15.586 1 98.38 34 GLU B N 1
ATOM 1526 C CA . GLU B 1 34 ? 0.269 -14.477 -16.234 1 98.38 34 GLU B CA 1
ATOM 1527 C C . GLU B 1 34 ? -0.805 -13.844 -15.352 1 98.38 34 GLU B C 1
ATOM 1529 O O . GLU B 1 34 ? -1.06 -14.312 -14.234 1 98.38 34 GLU B O 1
ATOM 1534 N N . ILE B 1 35 ? -1.364 -12.773 -15.828 1 98.38 35 ILE B N 1
ATOM 1535 C CA . ILE B 1 35 ? -2.531 -12.172 -15.188 1 98.38 35 ILE B CA 1
ATOM 1536 C C . ILE B 1 35 ? -3.797 -12.586 -15.938 1 98.38 35 ILE B C 1
ATOM 1538 O O . ILE B 1 35 ? -3.939 -12.297 -17.125 1 98.38 35 ILE B O 1
ATOM 1542 N N . LYS B 1 36 ? -4.648 -13.281 -15.281 1 96.81 36 LYS B N 1
ATOM 1543 C CA . LYS B 1 36 ? -5.906 -13.719 -15.875 1 96.81 36 LYS B CA 1
ATOM 1544 C C . LYS B 1 36 ? -7.094 -12.984 -15.266 1 96.81 36 LYS B C 1
ATOM 1546 O O . LYS B 1 36 ? -7.348 -13.094 -14.062 1 96.81 36 LYS B O 1
ATOM 1551 N N . VAL B 1 37 ? -7.82 -12.242 -16.062 1 97.12 37 VAL B N 1
ATOM 1552 C CA . VAL B 1 37 ? -9.016 -11.547 -15.594 1 97.12 37 VAL B CA 1
ATOM 1553 C C . VAL B 1 37 ? -10.227 -12.469 -15.711 1 97.12 37 VAL B C 1
ATOM 1555 O O . VAL B 1 37 ? -10.609 -12.867 -16.812 1 97.12 37 VAL B O 1
ATOM 1558 N N . LEU B 1 38 ? -10.781 -12.75 -14.562 1 95.06 38 LEU B N 1
ATOM 1559 C CA . LEU B 1 38 ? -11.922 -13.648 -14.5 1 95.06 38 LEU B CA 1
ATOM 1560 C C . LEU B 1 38 ? -13.234 -12.883 -14.648 1 95.06 38 LEU B C 1
ATOM 1562 O O . LEU B 1 38 ? -13.375 -11.773 -14.133 1 95.06 38 LEU B O 1
ATOM 1566 N N . LYS B 1 39 ? -14.219 -13.438 -15.281 1 86.75 39 LYS B N 1
ATOM 1567 C CA . LYS B 1 39 ? -15.508 -12.797 -15.492 1 86.75 39 LYS B CA 1
ATOM 1568 C C . LYS B 1 39 ? -16.344 -12.781 -14.211 1 86.75 39 LYS B C 1
ATOM 1570 O O . LYS B 1 39 ? -16.344 -13.758 -13.461 1 86.75 39 LYS B O 1
ATOM 1575 N N . SER B 1 40 ? -16.875 -11.578 -13.945 1 73.19 40 SER B N 1
ATOM 1576 C CA . SER B 1 40 ? -17.812 -11.516 -12.82 1 73.19 40 SER B CA 1
ATOM 1577 C C . SER B 1 40 ? -19.047 -12.367 -13.07 1 73.19 40 SER B C 1
ATOM 1579 O O . SER B 1 40 ? -19.672 -12.266 -14.133 1 73.19 40 SER B O 1
ATOM 1581 N N . ARG B 1 41 ? -19.344 -13.305 -12.242 1 70.69 41 ARG B N 1
ATOM 1582 C CA . ARG B 1 41 ? -20.469 -14.211 -12.469 1 70.69 41 ARG B CA 1
ATOM 1583 C C . ARG B 1 41 ? -21.625 -13.906 -11.516 1 70.69 41 ARG B C 1
ATOM 1585 O O . ARG B 1 41 ? -22.453 -14.781 -11.242 1 70.69 41 ARG B O 1
ATOM 1592 N N . HIS B 1 42 ? -21.5 -12.602 -10.961 1 70.31 42 HIS B N 1
ATOM 1593 C CA . HIS B 1 42 ? -22.594 -12.445 -10 1 70.31 42 HIS B CA 1
ATOM 1594 C C . HIS B 1 42 ? -23.484 -11.266 -10.367 1 70.31 42 HIS B C 1
ATOM 1596 O O . HIS B 1 42 ? -23.031 -10.32 -11.016 1 70.31 42 HIS B O 1
ATOM 1602 N N . ALA B 1 43 ? -24.75 -11.555 -10.039 1 68.81 43 ALA B N 1
ATOM 1603 C CA . ALA B 1 43 ? -25.781 -10.531 -10.258 1 68.81 43 ALA B CA 1
ATOM 1604 C C . ALA B 1 43 ? -25.734 -9.469 -9.172 1 68.81 43 ALA B C 1
ATOM 1606 O O . ALA B 1 43 ? -25.312 -9.742 -8.039 1 68.81 43 ALA B O 1
ATOM 1607 N N . LYS B 1 44 ? -26.109 -8.242 -9.391 1 67.88 44 LYS B N 1
ATOM 1608 C CA . LYS B 1 44 ? -26.109 -7.074 -8.516 1 67.88 44 LYS B CA 1
ATOM 1609 C C . LYS B 1 44 ? -26.859 -7.355 -7.219 1 67.88 44 LYS B C 1
ATOM 1611 O O . LYS B 1 44 ? -26.5 -6.828 -6.164 1 67.88 44 LYS B O 1
ATOM 1616 N N . ASN B 1 45 ? -27.688 -8.32 -7.238 1 80.12 45 ASN B N 1
ATOM 1617 C CA . ASN B 1 45 ? -28.547 -8.492 -6.074 1 80.12 45 ASN B CA 1
ATOM 1618 C C . ASN B 1 45 ? -28.25 -9.797 -5.344 1 80.12 45 ASN B C 1
ATOM 1620 O O . ASN B 1 45 ? -29.031 -10.219 -4.484 1 80.12 45 ASN B O 1
ATOM 1624 N N . ASP B 1 46 ? -27.188 -10.258 -5.586 1 86.56 46 ASP B N 1
ATOM 1625 C CA . ASP B 1 46 ? -26.844 -11.492 -4.891 1 86.56 46 ASP B CA 1
ATOM 1626 C C . ASP B 1 46 ? -26.406 -11.219 -3.453 1 86.56 46 ASP B C 1
ATOM 1628 O O . ASP B 1 46 ? -25.828 -10.164 -3.166 1 86.56 46 ASP B O 1
ATOM 1632 N N . ALA B 1 47 ? -26.797 -12.211 -2.609 1 91.56 47 ALA B N 1
ATOM 1633 C CA . ALA B 1 47 ? -26.297 -12.141 -1.237 1 91.56 47 ALA B CA 1
ATOM 1634 C C . ALA B 1 47 ? -24.766 -12.188 -1.203 1 91.56 47 ALA B C 1
ATOM 1636 O O . ALA B 1 47 ? -24.141 -12.844 -2.041 1 91.56 47 ALA B O 1
ATOM 1637 N N . GLU B 1 48 ? -24.109 -11.508 -0.278 1 91.88 48 GLU B N 1
ATOM 1638 C CA . GLU B 1 48 ? -22.656 -11.414 -0.15 1 91.88 48 GLU B CA 1
ATOM 1639 C C . GLU B 1 48 ? -22.016 -12.797 -0.093 1 91.88 48 GLU B C 1
ATOM 1641 O O . GLU B 1 48 ? -20.984 -13.039 -0.717 1 91.88 48 GLU B O 1
ATOM 1646 N N . GLN B 1 49 ? -22.688 -13.648 0.665 1 93 49 GLN B N 1
ATOM 1647 C CA . GLN B 1 49 ? -22.141 -14.992 0.841 1 93 49 GLN B CA 1
ATOM 1648 C C . GLN B 1 49 ? -22.094 -15.75 -0.483 1 93 49 GLN B C 1
ATOM 1650 O O . GLN B 1 49 ? -21.172 -16.516 -0.744 1 93 49 GLN B O 1
ATOM 1655 N N . VAL B 1 50 ? -23.094 -15.547 -1.279 1 93.25 50 VAL B N 1
ATOM 1656 C CA . VAL B 1 50 ? -23.172 -16.203 -2.58 1 93.25 50 VAL B CA 1
ATOM 1657 C C . VAL B 1 50 ? -22.094 -15.656 -3.506 1 93.25 50 VAL B C 1
ATOM 1659 O O . VAL B 1 50 ? -21.406 -16.422 -4.199 1 93.25 50 VAL B O 1
ATOM 1662 N N . ILE B 1 51 ? -21.906 -14.352 -3.469 1 93.31 51 ILE B N 1
ATOM 1663 C CA . ILE B 1 51 ? -20.875 -13.703 -4.277 1 93.31 51 ILE B CA 1
ATOM 1664 C C . ILE B 1 51 ? -19.5 -14.242 -3.9 1 93.31 51 ILE B C 1
ATOM 1666 O O . ILE B 1 51 ? -18.734 -14.664 -4.766 1 93.31 51 ILE B O 1
ATOM 1670 N N . MET B 1 52 ? -19.234 -14.281 -2.596 1 95.12 52 MET B N 1
ATOM 1671 C CA . MET B 1 52 ? -17.938 -14.727 -2.098 1 95.12 52 MET B CA 1
ATOM 1672 C C . MET B 1 52 ? -17.688 -16.188 -2.469 1 95.12 52 MET B C 1
ATOM 1674 O O . MET B 1 52 ? -16.578 -16.547 -2.834 1 95.12 52 MET B O 1
ATOM 1678 N N . ALA B 1 53 ? -18.75 -17 -2.387 1 94.94 53 ALA B N 1
ATOM 1679 C CA . ALA B 1 53 ? -18.609 -18.422 -2.711 1 94.94 53 ALA B CA 1
ATOM 1680 C C . ALA B 1 53 ? -18.297 -18.609 -4.191 1 94.94 53 ALA B C 1
ATOM 1682 O O . ALA B 1 53 ? -17.453 -19.438 -4.551 1 94.94 53 ALA B O 1
ATOM 1683 N N . ARG B 1 54 ? -18.969 -17.891 -5.02 1 94.88 54 ARG B N 1
ATOM 1684 C CA . ARG B 1 54 ? -18.75 -17.984 -6.457 1 94.88 54 ARG B CA 1
ATOM 1685 C C . ARG B 1 54 ? -17.344 -17.516 -6.824 1 94.88 54 ARG B C 1
ATOM 1687 O O . ARG B 1 54 ? -16.656 -18.156 -7.629 1 94.88 54 ARG B O 1
ATOM 1694 N N . GLU B 1 55 ? -16.938 -16.406 -6.25 1 96.19 55 GLU B N 1
ATOM 1695 C CA . GLU B 1 55 ? -15.594 -15.891 -6.465 1 96.19 55 GLU B CA 1
ATOM 1696 C C . GLU B 1 55 ? -14.539 -16.891 -6.004 1 96.19 55 GLU B C 1
ATOM 1698 O O . GLU B 1 55 ? -13.523 -17.094 -6.664 1 96.19 55 GLU B O 1
ATOM 1703 N N . ALA B 1 56 ? -14.844 -17.547 -4.898 1 97 56 ALA B N 1
ATOM 1704 C CA . ALA B 1 56 ? -13.938 -18.547 -4.359 1 97 56 ALA B CA 1
ATOM 1705 C C . ALA B 1 56 ? -13.766 -19.719 -5.336 1 97 56 ALA B C 1
ATOM 1707 O O . ALA B 1 56 ? -12.641 -20.172 -5.574 1 97 56 ALA B O 1
ATOM 1708 N N . GLU B 1 57 ? -14.867 -20.141 -5.859 1 96 57 GLU B N 1
ATOM 1709 C CA . GLU B 1 57 ? -14.828 -21.234 -6.824 1 96 57 GLU B CA 1
ATOM 1710 C C . GLU B 1 57 ? -13.984 -20.859 -8.039 1 96 57 GLU B C 1
ATOM 1712 O O . GLU B 1 57 ? -13.18 -21.672 -8.516 1 96 57 GLU B O 1
ATOM 1717 N N . GLN B 1 58 ? -14.141 -19.703 -8.562 1 96.25 58 GLN B N 1
ATOM 1718 C CA . GLN B 1 58 ? -13.359 -19.234 -9.703 1 96.25 58 GLN B CA 1
ATOM 1719 C C . GLN B 1 58 ? -11.875 -19.203 -9.383 1 96.25 58 GLN B C 1
ATOM 1721 O O . GLN B 1 58 ? -11.047 -19.672 -10.164 1 96.25 58 GLN B O 1
ATOM 1726 N N . LEU B 1 59 ? -11.531 -18.609 -8.25 1 97.56 59 LEU B N 1
ATOM 1727 C CA . LEU B 1 59 ? -10.133 -18.484 -7.848 1 97.56 59 LEU B CA 1
ATOM 1728 C C . LEU B 1 59 ? -9.5 -19.859 -7.672 1 97.56 59 LEU B C 1
ATOM 1730 O O . LEU B 1 59 ? -8.391 -20.109 -8.164 1 97.56 59 LEU B O 1
ATOM 1734 N N . LEU B 1 60 ? -10.234 -20.766 -6.977 1 96.94 60 LEU B N 1
ATOM 1735 C CA . LEU B 1 60 ? -9.695 -22.078 -6.668 1 96.94 60 LEU B CA 1
ATOM 1736 C C . LEU B 1 60 ? -9.547 -22.922 -7.934 1 96.94 60 LEU B C 1
ATOM 1738 O O . LEU B 1 60 ? -8.617 -23.719 -8.047 1 96.94 60 LEU B O 1
ATOM 1742 N N . SER B 1 61 ? -10.484 -22.75 -8.875 1 95.62 61 SER B N 1
ATOM 1743 C CA . SER B 1 61 ? -10.375 -23.438 -10.156 1 95.62 61 SER B CA 1
ATOM 1744 C C . SER B 1 61 ? -9.086 -23.047 -10.883 1 95.62 61 SER B C 1
ATOM 1746 O O . SER B 1 61 ? -8.43 -23.906 -11.484 1 95.62 61 SER B O 1
ATOM 1748 N N . HIS B 1 62 ? -8.688 -21.828 -10.789 1 94.25 62 HIS B N 1
ATOM 1749 C CA . HIS B 1 62 ? -7.465 -21.344 -11.43 1 94.25 62 HIS B CA 1
ATOM 1750 C C . HIS B 1 62 ? -6.23 -21.797 -10.656 1 94.25 62 HIS B C 1
ATOM 1752 O O . HIS B 1 62 ? -5.172 -22.031 -11.242 1 94.25 62 HIS B O 1
ATOM 1758 N N . ALA B 1 63 ? -6.352 -21.922 -9.367 1 94.75 63 ALA B N 1
ATOM 1759 C CA . ALA B 1 63 ? -5.238 -22.234 -8.469 1 94.75 63 ALA B CA 1
ATOM 1760 C C . ALA B 1 63 ? -4.926 -23.734 -8.5 1 94.75 63 ALA B C 1
ATOM 1762 O O . ALA B 1 63 ? -3.873 -24.156 -8.023 1 94.75 63 ALA B O 1
ATOM 1763 N N . SER B 1 64 ? -5.836 -24.547 -9.07 1 89.81 64 SER B N 1
ATOM 1764 C CA . SER B 1 64 ? -5.766 -26 -8.953 1 89.81 64 SER B CA 1
ATOM 1765 C C . SER B 1 64 ? -4.516 -26.547 -9.625 1 89.81 64 SER B C 1
ATOM 1767 O O . SER B 1 64 ? -3.998 -27.594 -9.227 1 89.81 64 SER B O 1
ATOM 1769 N N . SER B 1 65 ? -3.98 -25.906 -10.547 1 90.5 65 SER B N 1
ATOM 1770 C CA . SER B 1 65 ? -2.822 -26.406 -11.281 1 90.5 65 SER B CA 1
ATOM 1771 C C . SER B 1 65 ? -1.525 -25.812 -10.742 1 90.5 65 SER B C 1
ATOM 1773 O O . SER B 1 65 ? -0.438 -26.156 -11.219 1 90.5 65 SER B O 1
ATOM 1775 N N . ALA B 1 66 ? -1.625 -24.953 -9.75 1 94.62 66 ALA B N 1
ATOM 1776 C CA . ALA B 1 66 ? -0.434 -24.297 -9.219 1 94.62 66 ALA B CA 1
ATOM 1777 C C . ALA B 1 66 ? 0.316 -25.203 -8.258 1 94.62 66 ALA B C 1
ATOM 1779 O O . ALA B 1 66 ? -0.294 -26.031 -7.57 1 94.62 66 ALA B O 1
ATOM 1780 N N . SER B 1 67 ? 1.584 -25.109 -8.25 1 95.38 67 SER B N 1
ATOM 1781 C CA . SER B 1 67 ? 2.43 -25.859 -7.328 1 95.38 67 SER B CA 1
ATOM 1782 C C . SER B 1 67 ? 2.34 -25.297 -5.91 1 95.38 67 SER B C 1
ATOM 1784 O O . SER B 1 67 ? 2.566 -26.031 -4.938 1 95.38 67 SER B O 1
ATOM 1786 N N . LEU B 1 68 ? 2.139 -24.031 -5.789 1 98.44 68 LEU B N 1
ATOM 1787 C CA . LEU B 1 68 ? 2.039 -23.328 -4.516 1 98.44 68 LEU B CA 1
ATOM 1788 C C . LEU B 1 68 ? 1.07 -22.156 -4.621 1 98.44 68 LEU B C 1
ATOM 1790 O O . LEU B 1 68 ? 1.093 -21.406 -5.602 1 98.44 68 LEU B O 1
ATOM 1794 N N . THR B 1 69 ? 0.189 -22 -3.607 1 98.69 69 THR B N 1
ATOM 1795 C CA . THR B 1 69 ? -0.79 -20.922 -3.598 1 98.69 69 THR B CA 1
ATOM 1796 C C . THR B 1 69 ? -0.587 -20.016 -2.385 1 98.69 69 THR B C 1
ATOM 1798 O O . THR B 1 69 ? -0.339 -20.5 -1.278 1 98.69 69 THR B O 1
ATOM 1801 N N . VAL B 1 70 ? -0.611 -18.719 -2.629 1 98.81 70 VAL B N 1
ATOM 1802 C CA . VAL B 1 70 ? -0.546 -17.719 -1.567 1 98.81 70 VAL B CA 1
ATOM 1803 C C . VAL B 1 70 ? -1.801 -16.844 -1.599 1 98.81 70 VAL B C 1
ATOM 1805 O O . VAL B 1 70 ? -2.051 -16.141 -2.58 1 98.81 70 VAL B O 1
ATOM 1808 N N . ALA B 1 71 ? -2.584 -16.938 -0.586 1 98.81 71 ALA B N 1
ATOM 1809 C CA . ALA B 1 71 ? -3.746 -16.062 -0.458 1 98.81 71 ALA B CA 1
ATOM 1810 C C . ALA B 1 71 ? -3.379 -14.766 0.262 1 98.81 71 ALA B C 1
ATOM 1812 O O . ALA B 1 71 ? -2.658 -14.781 1.263 1 98.81 71 ALA B O 1
ATOM 1813 N N . LEU B 1 72 ? -3.828 -13.672 -0.279 1 98.75 72 LEU B N 1
ATOM 1814 C CA . LEU B 1 72 ? -3.646 -12.383 0.38 1 98.75 72 LEU B CA 1
ATOM 1815 C C . LEU B 1 72 ? -4.867 -12.031 1.221 1 98.75 72 LEU B C 1
ATOM 1817 O O . LEU B 1 72 ? -5.965 -11.852 0.686 1 98.75 72 LEU B O 1
ATOM 1821 N N . ASP B 1 73 ? -4.648 -11.922 2.49 1 97.75 73 ASP B N 1
ATOM 1822 C CA . ASP B 1 73 ? -5.711 -11.688 3.465 1 97.75 73 ASP B CA 1
ATOM 1823 C C . ASP B 1 73 ? -5.176 -10.961 4.699 1 97.75 73 ASP B C 1
ATOM 1825 O O . ASP B 1 73 ? -4.078 -11.266 5.176 1 97.75 73 ASP B O 1
ATOM 1829 N N . PRO B 1 74 ? -5.973 -10.008 5.219 1 94.38 74 PRO B N 1
ATOM 1830 C CA . PRO B 1 74 ? -5.504 -9.258 6.383 1 94.38 74 PRO B CA 1
ATOM 1831 C C . PRO B 1 74 ? -5.168 -10.156 7.57 1 94.38 74 PRO B C 1
ATOM 1833 O O . PRO B 1 74 ? -4.406 -9.75 8.461 1 94.38 74 PRO B O 1
ATOM 1836 N N . THR B 1 75 ? -5.66 -11.352 7.613 1 94.31 75 THR B N 1
ATOM 1837 C CA . THR B 1 75 ? -5.445 -12.258 8.734 1 94.31 75 THR B CA 1
ATOM 1838 C C . THR B 1 75 ? -4.137 -13.031 8.57 1 94.31 75 THR B C 1
ATOM 1840 O O . THR B 1 75 ? -3.727 -13.766 9.461 1 94.31 75 THR B O 1
ATOM 1843 N N . GLY B 1 76 ? -3.465 -12.852 7.488 1 97.62 76 GLY B N 1
ATOM 1844 C CA . GLY B 1 76 ? -2.26 -13.609 7.199 1 97.62 76 GLY B CA 1
ATOM 1845 C C . GLY B 1 76 ? -1.021 -13.047 7.867 1 97.62 76 GLY B C 1
ATOM 1846 O O . GLY B 1 76 ? -1.109 -12.086 8.641 1 97.62 76 GLY B O 1
ATOM 1847 N N . ARG B 1 77 ? 0.061 -13.664 7.648 1 97.81 77 ARG B N 1
ATOM 1848 C CA . ARG B 1 77 ? 1.352 -13.219 8.156 1 97.81 77 ARG B CA 1
ATOM 1849 C C . ARG B 1 77 ? 1.889 -12.047 7.344 1 97.81 77 ARG B C 1
ATOM 1851 O O . ARG B 1 77 ? 1.86 -12.078 6.109 1 97.81 77 ARG B O 1
ATOM 1858 N N . GLU B 1 78 ? 2.324 -11.055 7.953 1 98 78 GLU B N 1
ATOM 1859 C CA . GLU B 1 78 ? 2.979 -9.953 7.258 1 98 78 GLU B CA 1
ATOM 1860 C C . GLU B 1 78 ? 4.434 -10.281 6.938 1 98 78 GLU B C 1
ATOM 1862 O O . GLU B 1 78 ? 5.141 -10.867 7.766 1 98 78 GLU B O 1
ATOM 1867 N N . GLN B 1 79 ? 4.816 -9.922 5.781 1 97.44 79 GLN B N 1
ATOM 1868 C CA . GLN B 1 79 ? 6.184 -10.125 5.316 1 97.44 79 GLN B CA 1
ATOM 1869 C C . GLN B 1 79 ? 6.895 -8.789 5.105 1 97.44 79 GLN B C 1
ATOM 1871 O O . GLN B 1 79 ? 6.262 -7.789 4.762 1 97.44 79 GLN B O 1
ATOM 1876 N N . THR B 1 80 ? 8.188 -8.797 5.379 1 98 80 THR B N 1
ATOM 1877 C CA . THR B 1 80 ? 8.992 -7.703 4.84 1 98 80 THR B CA 1
ATOM 1878 C C . THR B 1 80 ? 9.297 -7.93 3.361 1 98 80 THR B C 1
ATOM 1880 O O . THR B 1 80 ? 9.148 -9.047 2.857 1 98 80 THR B O 1
ATOM 1883 N N . SER B 1 81 ? 9.664 -6.883 2.707 1 98 81 SER B N 1
ATOM 1884 C CA . SER B 1 81 ? 10.07 -7.035 1.312 1 98 81 SER B CA 1
ATOM 1885 C C . SER B 1 81 ? 11.211 -8.031 1.169 1 98 81 SER B C 1
ATOM 1887 O O . SER B 1 81 ? 11.234 -8.828 0.231 1 98 81 SER B O 1
ATOM 1889 N N . GLU B 1 82 ? 12.141 -8.039 2.119 1 97.5 82 GLU B N 1
ATOM 1890 C CA . GLU B 1 82 ? 13.258 -8.977 2.111 1 97.5 82 GLU B CA 1
ATOM 1891 C C . GLU B 1 82 ? 12.781 -10.406 2.338 1 97.5 82 GLU B C 1
ATOM 1893 O O . GLU B 1 82 ? 13.312 -11.344 1.742 1 97.5 82 GLU B O 1
ATOM 1898 N N . GLU B 1 83 ? 11.836 -10.531 3.203 1 98.5 83 GLU B N 1
ATOM 1899 C CA . GLU B 1 83 ? 11.281 -11.859 3.457 1 98.5 83 GLU B CA 1
ATOM 1900 C C . GLU B 1 83 ? 10.555 -12.398 2.229 1 98.5 83 GLU B C 1
ATOM 1902 O O . GLU B 1 83 ? 10.586 -13.602 1.965 1 98.5 83 GLU B O 1
ATOM 1907 N N . ILE B 1 84 ? 9.867 -11.547 1.45 1 98.62 84 ILE B N 1
ATOM 1908 C CA . ILE B 1 84 ? 9.242 -11.961 0.198 1 98.62 84 ILE B CA 1
ATOM 1909 C C . ILE B 1 84 ? 10.305 -12.43 -0.785 1 98.62 84 ILE B C 1
ATOM 1911 O O . ILE B 1 84 ? 10.156 -13.469 -1.427 1 98.62 84 ILE B O 1
ATOM 1915 N N . ALA B 1 85 ? 11.375 -11.695 -0.842 1 98.44 85 ALA B N 1
ATOM 1916 C CA . ALA B 1 85 ? 12.484 -12.07 -1.721 1 98.44 85 ALA B CA 1
ATOM 1917 C C . ALA B 1 85 ? 13.039 -13.438 -1.335 1 98.44 85 ALA B C 1
ATOM 1919 O O . ALA B 1 85 ? 13.289 -14.281 -2.201 1 98.44 85 ALA B O 1
ATOM 1920 N N . ALA B 1 86 ? 13.258 -13.594 -0.044 1 98.56 86 ALA B N 1
ATOM 1921 C CA . ALA B 1 86 ? 13.781 -14.859 0.461 1 98.56 86 ALA B CA 1
ATOM 1922 C C . ALA B 1 86 ? 12.828 -16.016 0.162 1 98.56 86 ALA B C 1
ATOM 1924 O O . ALA B 1 86 ? 13.266 -17.109 -0.198 1 98.56 86 ALA B O 1
ATOM 1925 N N . ALA B 1 87 ? 11.539 -15.758 0.325 1 98.56 87 ALA B N 1
ATOM 1926 C CA . ALA B 1 87 ? 10.539 -16.781 0.037 1 98.56 87 ALA B CA 1
ATOM 1927 C C . ALA B 1 87 ? 10.57 -17.188 -1.436 1 98.56 87 ALA B C 1
ATOM 1929 O O . ALA B 1 87 ? 10.57 -18.375 -1.762 1 98.56 87 ALA B O 1
ATOM 1930 N N . LEU B 1 88 ? 10.594 -16.188 -2.338 1 98.38 88 LEU B N 1
ATOM 1931 C CA . LEU B 1 88 ? 10.664 -16.469 -3.77 1 98.38 88 LEU B CA 1
ATOM 1932 C C . LEU B 1 88 ? 11.891 -17.297 -4.105 1 98.38 88 LEU B C 1
ATOM 1934 O O . LEU B 1 88 ? 11.805 -18.266 -4.859 1 98.38 88 LEU B O 1
ATOM 1938 N N . GLN B 1 89 ? 13.016 -16.938 -3.502 1 98.19 89 GLN B N 1
ATOM 1939 C CA . GLN B 1 89 ? 14.25 -17.672 -3.732 1 98.19 89 GLN B CA 1
ATOM 1940 C C . GLN B 1 89 ? 14.125 -19.109 -3.248 1 98.19 89 GLN B C 1
ATOM 1942 O O . GLN B 1 89 ? 14.516 -20.047 -3.957 1 98.19 89 GLN B O 1
ATOM 1947 N N . ALA B 1 90 ? 13.656 -19.266 -2.074 1 98.44 90 ALA B N 1
ATOM 1948 C CA . ALA B 1 90 ? 13.492 -20.594 -1.496 1 98.44 90 ALA B CA 1
ATOM 1949 C C . ALA B 1 90 ? 12.586 -21.453 -2.367 1 98.44 90 ALA B C 1
ATOM 1951 O O . ALA B 1 90 ? 12.852 -22.641 -2.557 1 98.44 90 ALA B O 1
ATOM 1952 N N . TRP B 1 91 ? 11.477 -20.859 -2.852 1 98.31 91 TRP B N 1
ATOM 1953 C CA . TRP B 1 91 ? 10.531 -21.609 -3.678 1 98.31 91 TRP B CA 1
ATOM 1954 C C . TRP B 1 91 ? 11.164 -22 -5.012 1 98.31 91 TRP B C 1
ATOM 1956 O O . TRP B 1 91 ? 10.945 -23.094 -5.508 1 98.31 91 TRP B O 1
ATOM 1966 N N . GLU B 1 92 ? 11.906 -21.094 -5.59 1 97.06 92 GLU B N 1
ATOM 1967 C CA . GLU B 1 92 ? 12.656 -21.422 -6.797 1 97.06 92 GLU B CA 1
ATOM 1968 C C . GLU B 1 92 ? 13.617 -22.594 -6.555 1 97.06 92 GLU B C 1
ATOM 1970 O O . GLU B 1 92 ? 13.68 -23.531 -7.352 1 97.06 92 GLU B O 1
ATOM 1975 N N . ASP B 1 93 ? 14.336 -22.578 -5.477 1 97.62 93 ASP B N 1
ATOM 1976 C CA . ASP B 1 93 ? 15.312 -23.594 -5.125 1 97.62 93 ASP B CA 1
ATOM 1977 C C . ASP B 1 93 ? 14.633 -24.953 -4.918 1 97.62 93 ASP B C 1
ATOM 1979 O O . ASP B 1 93 ? 15.227 -26 -5.199 1 97.62 93 ASP B O 1
ATOM 1983 N N . ARG B 1 94 ? 13.422 -24.906 -4.453 1 97.31 94 ARG B N 1
ATOM 1984 C CA . ARG B 1 94 ? 12.672 -26.125 -4.176 1 97.31 94 ARG B CA 1
ATOM 1985 C C . ARG B 1 94 ? 12.023 -26.672 -5.441 1 97.31 94 ARG B C 1
ATOM 1987 O O . ARG B 1 94 ? 11.391 -27.734 -5.418 1 97.31 94 ARG B O 1
ATOM 1994 N N . GLY B 1 95 ? 12.07 -25.938 -6.484 1 96.75 95 GLY B N 1
ATOM 1995 C CA . GLY B 1 95 ? 11.578 -26.422 -7.77 1 96.75 95 GLY B CA 1
ATOM 1996 C C . GLY B 1 95 ? 10.102 -26.141 -7.98 1 96.75 95 GLY B C 1
ATOM 1997 O O . GLY B 1 95 ? 9.438 -26.844 -8.742 1 96.75 95 GLY B O 1
ATOM 1998 N N . ILE B 1 96 ? 9.57 -25.141 -7.246 1 97.19 96 ILE B N 1
ATOM 1999 C CA . ILE B 1 96 ? 8.195 -24.75 -7.488 1 97.19 96 ILE B CA 1
ATOM 2000 C C . ILE B 1 96 ? 8.039 -24.25 -8.922 1 97.19 96 ILE B C 1
ATOM 2002 O O . ILE B 1 96 ? 8.789 -23.359 -9.359 1 97.19 96 ILE B O 1
ATOM 2006 N N . GLN B 1 97 ? 7.09 -24.781 -9.586 1 97.31 97 GLN B N 1
ATOM 2007 C CA . GLN B 1 97 ? 6.949 -24.453 -11 1 97.31 97 GLN B CA 1
ATOM 2008 C C . GLN B 1 97 ? 6.012 -23.266 -11.195 1 97.31 97 GLN B C 1
ATOM 2010 O O . GLN B 1 97 ? 6.289 -22.375 -12 1 97.31 97 GLN B O 1
ATOM 2015 N N . THR B 1 98 ? 4.859 -23.312 -10.531 1 98.25 98 THR B N 1
ATOM 2016 C CA . THR B 1 98 ? 3.85 -22.266 -10.688 1 98.25 98 THR B CA 1
ATOM 2017 C C . THR B 1 98 ? 3.395 -21.734 -9.336 1 98.25 98 THR B C 1
ATOM 2019 O O . THR B 1 98 ? 2.963 -22.516 -8.477 1 98.25 98 THR B O 1
ATOM 2022 N N . LEU B 1 99 ? 3.576 -20.516 -9.141 1 98.38 99 LEU B N 1
ATOM 2023 C CA . LEU B 1 99 ? 3.1 -19.797 -7.965 1 98.38 99 LEU B CA 1
ATOM 2024 C C . LEU B 1 99 ? 1.824 -19.016 -8.281 1 98.38 99 LEU B C 1
ATOM 2026 O O . LEU B 1 99 ? 1.786 -18.234 -9.234 1 98.38 99 LEU B O 1
ATOM 2030 N N . CYS B 1 100 ? 0.792 -19.25 -7.504 1 98.75 100 CYS B N 1
ATOM 2031 C CA . CYS B 1 100 ? -0.475 -18.562 -7.727 1 98.75 100 CYS B CA 1
ATOM 2032 C C . CYS B 1 100 ? -0.841 -17.688 -6.531 1 98.75 100 CYS B C 1
ATOM 2034 O O . CYS B 1 100 ? -0.939 -18.188 -5.406 1 98.75 100 CYS B O 1
ATOM 2036 N N . PHE B 1 101 ? -0.982 -16.406 -6.762 1 98.81 101 PHE B N 1
ATOM 2037 C CA . PHE B 1 101 ? -1.462 -15.5 -5.727 1 98.81 101 PHE B CA 1
ATOM 2038 C C . PHE B 1 101 ? -2.959 -15.258 -5.875 1 98.81 101 PHE B C 1
ATOM 2040 O O . PHE B 1 101 ? -3.445 -14.992 -6.977 1 98.81 101 PHE B O 1
ATOM 2047 N N . LEU B 1 102 ? -3.652 -15.344 -4.746 1 98.75 102 LEU B N 1
ATOM 2048 C CA . LEU B 1 102 ? -5.105 -15.203 -4.738 1 98.75 102 LEU B CA 1
ATOM 2049 C C . LEU B 1 102 ? -5.527 -13.922 -4.031 1 98.75 102 LEU B C 1
ATOM 2051 O O . LEU B 1 102 ? -5.188 -13.711 -2.861 1 98.75 102 LEU B O 1
ATOM 2055 N N . ILE B 1 103 ? -6.211 -13.086 -4.742 1 98.19 103 ILE B N 1
ATOM 2056 C CA . ILE B 1 103 ? -6.711 -11.82 -4.227 1 98.19 103 ILE B CA 1
ATOM 2057 C C . ILE B 1 103 ? -8.234 -11.812 -4.273 1 98.19 103 ILE B C 1
ATOM 2059 O O . ILE B 1 103 ? -8.836 -12.055 -5.32 1 98.19 103 ILE B O 1
ATOM 2063 N N . GLY B 1 104 ? -8.852 -11.562 -3.17 1 96.62 104 GLY B N 1
ATOM 2064 C CA . GLY B 1 104 ? -10.305 -11.516 -3.096 1 96.62 104 GLY B CA 1
ATOM 2065 C C . GLY B 1 104 ? -10.898 -10.297 -3.771 1 96.62 104 GLY B C 1
ATOM 2066 O O . GLY B 1 104 ? -10.18 -9.352 -4.105 1 96.62 104 GLY B O 1
ATOM 2067 N N . GLY B 1 105 ? -12.203 -10.328 -3.982 1 93.88 105 GLY B N 1
ATOM 2068 C CA . GLY B 1 105 ? -12.922 -9.164 -4.48 1 93.88 105 GLY B CA 1
ATOM 2069 C C . GLY B 1 105 ? -13.188 -8.125 -3.406 1 93.88 105 GLY B C 1
ATOM 2070 O O . GLY B 1 105 ? -12.445 -8.031 -2.428 1 93.88 105 GLY B O 1
ATOM 2071 N N . HIS B 1 106 ? -14.18 -7.258 -3.596 1 90.12 106 HIS B N 1
ATOM 2072 C CA . HIS B 1 106 ? -14.469 -6.164 -2.678 1 90.12 106 HIS B CA 1
ATOM 2073 C C . HIS B 1 106 ? -14.945 -6.688 -1.328 1 90.12 106 HIS B C 1
ATOM 2075 O O . HIS B 1 106 ? -14.883 -5.977 -0.323 1 90.12 106 HIS B O 1
ATOM 2081 N N . LEU B 1 107 ? -15.352 -8.008 -1.275 1 92.69 107 LEU B N 1
ATOM 2082 C CA . LEU B 1 107 ? -15.867 -8.586 -0.038 1 92.69 107 LEU B CA 1
ATOM 2083 C C . LEU B 1 107 ? -14.805 -9.445 0.641 1 92.69 107 LEU B C 1
ATOM 2085 O O . LEU B 1 107 ? 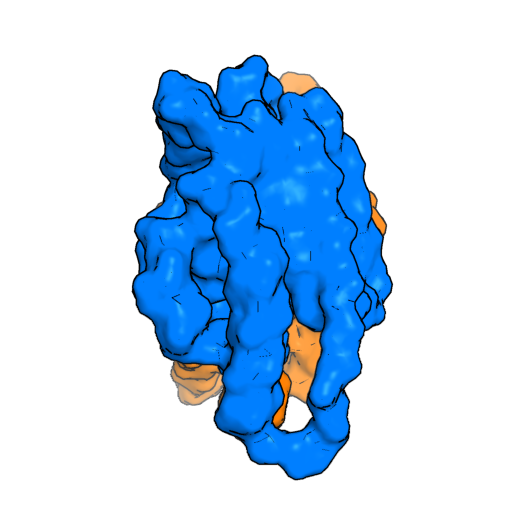-15.047 -10.023 1.701 1 92.69 107 LEU B O 1
ATOM 2089 N N . GLY B 1 108 ? -13.625 -9.484 0.028 1 95.06 108 GLY B N 1
ATOM 2090 C CA . GLY B 1 108 ? -12.555 -10.305 0.577 1 95.06 108 GLY B CA 1
ATOM 2091 C C . GLY B 1 108 ? -12.609 -11.75 0.111 1 95.06 108 GLY B C 1
ATOM 2092 O O . GLY B 1 108 ? -13.312 -12.07 -0.852 1 95.06 108 GLY B O 1
ATOM 2093 N N . LEU B 1 109 ? -11.82 -12.586 0.73 1 97.31 109 LEU B N 1
ATOM 2094 C CA . LEU B 1 109 ? -11.727 -13.992 0.365 1 97.31 109 LEU B CA 1
ATOM 2095 C C . LEU B 1 109 ? -12.703 -14.836 1.181 1 97.31 109 LEU B C 1
ATOM 2097 O O . LEU B 1 109 ? -12.859 -14.617 2.385 1 97.31 109 LEU B O 1
ATOM 2101 N N . ASP B 1 110 ? -13.328 -15.719 0.522 1 96.44 110 ASP B N 1
ATOM 2102 C CA . ASP B 1 110 ? -14.094 -16.75 1.216 1 96.44 110 ASP B CA 1
ATOM 2103 C C . ASP B 1 110 ? -13.18 -17.641 2.059 1 96.44 110 ASP B C 1
ATOM 2105 O O . ASP B 1 110 ? -12.023 -17.875 1.699 1 96.44 110 ASP B O 1
ATOM 2109 N N . GLN B 1 111 ? -13.75 -18.188 3.127 1 96.62 111 GLN B N 1
ATOM 2110 C CA . GLN B 1 111 ? -12.992 -19.047 4.043 1 96.62 111 GLN B CA 1
ATOM 2111 C C . GLN B 1 111 ? -12.414 -20.25 3.314 1 96.62 111 GLN B C 1
ATOM 2113 O O . GLN B 1 111 ? -11.32 -20.719 3.641 1 96.62 111 GLN B O 1
ATOM 2118 N N . GLN B 1 112 ? -13.125 -20.766 2.361 1 96.62 112 GLN B N 1
ATOM 2119 C CA . GLN B 1 112 ? -12.664 -21.938 1.617 1 96.62 112 GLN B CA 1
ATOM 2120 C C . GLN B 1 112 ? -11.328 -21.672 0.936 1 96.62 112 GLN B C 1
ATOM 2122 O O . GLN B 1 112 ? -10.461 -22.547 0.889 1 96.62 112 GLN B O 1
ATOM 2127 N N . VAL B 1 113 ? -11.141 -20.453 0.398 1 98 113 VAL B N 1
ATOM 2128 C CA . VAL B 1 113 ? -9.898 -20.078 -0.271 1 98 113 VAL B CA 1
ATOM 2129 C C . VAL B 1 113 ? -8.758 -20.031 0.745 1 98 113 VAL B C 1
ATOM 2131 O O . VAL B 1 113 ? -7.672 -20.562 0.5 1 98 113 VAL B O 1
ATOM 2134 N N . ARG B 1 114 ? -9.016 -19.422 1.911 1 97.5 114 ARG B N 1
ATOM 2135 C CA . ARG B 1 114 ? -8.016 -19.297 2.967 1 97.5 114 ARG B CA 1
ATOM 2136 C C . ARG B 1 114 ? -7.582 -20.672 3.461 1 97.5 114 ARG B C 1
ATOM 2138 O O . ARG B 1 114 ? -6.398 -20.906 3.713 1 97.5 114 ARG B O 1
ATOM 2145 N N . ARG B 1 115 ? -8.523 -21.594 3.541 1 96.69 115 ARG B N 1
ATOM 2146 C CA . ARG B 1 115 ? -8.258 -22.938 4.047 1 96.69 115 ARG B CA 1
ATOM 2147 C C . ARG B 1 115 ? -7.426 -23.75 3.059 1 96.69 115 ARG B C 1
ATOM 2149 O O . ARG B 1 115 ? -6.613 -24.578 3.459 1 96.69 115 ARG B O 1
ATOM 2156 N N . GLN B 1 116 ? -7.59 -23.547 1.834 1 97.38 116 GLN B N 1
ATOM 2157 C CA . GLN B 1 116 ? -6.957 -24.375 0.812 1 97.38 116 GLN B CA 1
ATOM 2158 C C . GLN B 1 116 ? -5.605 -23.797 0.399 1 97.38 116 GLN B C 1
ATOM 2160 O O . GLN B 1 116 ? -4.773 -24.5 -0.174 1 97.38 116 GLN B O 1
ATOM 2165 N N . ALA B 1 117 ? -5.367 -22.5 0.647 1 98.25 117 ALA B N 1
ATOM 2166 C CA . ALA B 1 117 ? -4.109 -21.875 0.258 1 98.25 117 ALA B CA 1
ATOM 2167 C C . ALA B 1 117 ? -2.938 -22.453 1.043 1 98.25 117 ALA B C 1
ATOM 2169 O O . ALA B 1 117 ? -3.068 -22.75 2.23 1 98.25 117 ALA B O 1
ATOM 2170 N N . ASP B 1 118 ? -1.806 -22.578 0.407 1 98.25 118 ASP B N 1
ATOM 2171 C CA . ASP B 1 118 ? -0.604 -23.078 1.071 1 98.25 118 ASP B CA 1
ATOM 2172 C C . ASP B 1 118 ? -0.068 -22.062 2.072 1 98.25 118 ASP B C 1
ATOM 2174 O O . ASP B 1 118 ? 0.525 -22.422 3.088 1 98.25 118 ASP B O 1
ATOM 2178 N N . GLN B 1 119 ? -0.192 -20.75 1.769 1 98.25 119 GLN B N 1
ATOM 2179 C CA . GLN B 1 119 ? 0.212 -19.641 2.619 1 98.25 119 GLN B CA 1
ATOM 2180 C C . GLN B 1 119 ? -0.843 -18.531 2.617 1 98.25 119 GLN B C 1
ATOM 2182 O O . GLN B 1 119 ? -1.579 -18.375 1.642 1 98.25 119 GLN B O 1
ATOM 2187 N N . ILE B 1 120 ? -0.953 -17.875 3.699 1 98.62 120 ILE B N 1
ATOM 2188 C CA . ILE B 1 120 ? -1.767 -16.672 3.805 1 98.62 120 ILE B CA 1
ATOM 2189 C C . ILE B 1 120 ? -0.888 -15.492 4.207 1 98.62 120 ILE B C 1
ATOM 2191 O O . ILE B 1 120 ? -0.24 -15.523 5.258 1 98.62 120 ILE B O 1
ATOM 2195 N N . TRP B 1 121 ? -0.824 -14.492 3.338 1 98.75 121 TRP B N 1
ATOM 2196 C CA . TRP B 1 121 ? -0.001 -13.305 3.564 1 98.75 121 TRP B CA 1
ATOM 2197 C C . TRP B 1 121 ? -0.87 -12.07 3.754 1 98.75 121 TRP B C 1
ATOM 2199 O O . TRP B 1 121 ? -1.896 -11.914 3.088 1 98.75 121 TRP B O 1
ATOM 2209 N N . SER B 1 122 ? -0.485 -11.273 4.641 1 98.56 122 SER B N 1
ATOM 2210 C CA . SER B 1 122 ? -1.039 -9.93 4.773 1 98.56 122 SER B CA 1
ATOM 2211 C C . SER B 1 122 ? -0.048 -8.875 4.293 1 98.56 122 SER B C 1
ATOM 2213 O O . SER B 1 122 ? 1.141 -8.938 4.617 1 98.56 122 SER B O 1
ATOM 2215 N N . LEU B 1 123 ? -0.525 -7.926 3.502 1 98.38 123 LEU B N 1
ATOM 2216 C CA . LEU B 1 123 ? 0.358 -6.879 2.996 1 98.38 123 LEU B CA 1
ATOM 2217 C C . LEU B 1 123 ? 0.577 -5.797 4.047 1 98.38 123 LEU B C 1
ATOM 2219 O O . LEU B 1 123 ? 1.563 -5.059 3.99 1 98.38 123 LEU B O 1
ATOM 2223 N N . SER B 1 124 ? -0.329 -5.645 4.988 1 98.38 124 SER B N 1
ATOM 2224 C CA . SER B 1 124 ? -0.308 -4.613 6.023 1 98.38 124 SER B CA 1
ATOM 2225 C C . SER B 1 124 ? -1.428 -4.828 7.039 1 98.38 124 SER B C 1
ATOM 2227 O O . SER B 1 124 ? -2.344 -5.617 6.801 1 98.38 124 SER B O 1
ATOM 2229 N N . ARG B 1 125 ? -1.323 -4.152 8.156 1 97.81 125 ARG B N 1
ATOM 2230 C CA . ARG B 1 125 ? -2.455 -4.098 9.078 1 97.81 125 ARG B CA 1
ATOM 2231 C C . ARG B 1 125 ? -3.568 -3.213 8.523 1 97.81 125 ARG B C 1
ATOM 2233 O O . ARG B 1 125 ? -4.699 -3.252 9.016 1 97.81 125 ARG B O 1
ATOM 2240 N N . LEU B 1 126 ? -3.258 -2.393 7.547 1 98.06 126 LEU B N 1
ATOM 2241 C CA . LEU B 1 126 ? -4.238 -1.532 6.891 1 98.06 126 LEU B CA 1
ATOM 2242 C C . LEU B 1 126 ? -5.152 -2.346 5.98 1 98.06 126 LEU B C 1
ATOM 2244 O O . LEU B 1 126 ? -4.758 -3.395 5.473 1 98.06 126 LEU B O 1
ATOM 2248 N N . THR B 1 127 ? -6.309 -1.891 5.762 1 96.56 127 THR B N 1
ATOM 2249 C CA . THR B 1 127 ? -7.195 -2.436 4.742 1 96.56 127 THR B CA 1
ATOM 2250 C C . THR B 1 127 ? -6.938 -1.769 3.393 1 96.56 127 THR B C 1
ATOM 2252 O O . THR B 1 127 ? -7.035 -0.545 3.271 1 96.56 127 THR B O 1
ATOM 2255 N N . PHE B 1 128 ? -6.59 -2.57 2.471 1 97.38 128 PHE B N 1
ATOM 2256 C CA . PHE B 1 128 ? -6.441 -2.109 1.096 1 97.38 128 PHE B CA 1
ATOM 2257 C C . PHE B 1 128 ? -7.602 -2.592 0.236 1 97.38 128 PHE B C 1
ATOM 2259 O O . PHE B 1 128 ? -8.141 -3.678 0.464 1 97.38 128 PHE B O 1
ATOM 2266 N N . THR B 1 129 ? -8.023 -1.803 -0.706 1 96.69 129 THR B N 1
ATOM 2267 C CA . THR B 1 129 ? -8.961 -2.318 -1.698 1 96.69 129 THR B CA 1
ATOM 2268 C C . THR B 1 129 ? -8.328 -3.451 -2.502 1 96.69 129 THR B C 1
ATOM 2270 O O . THR B 1 129 ? -7.105 -3.584 -2.539 1 96.69 129 THR B O 1
ATOM 2273 N N . HIS B 1 130 ? -9.141 -4.234 -3.135 1 97.31 130 HIS B N 1
ATOM 2274 C CA . HIS B 1 130 ? -8.602 -5.34 -3.922 1 97.31 130 HIS B CA 1
ATOM 2275 C C . HIS B 1 130 ? -7.75 -4.824 -5.078 1 97.31 130 HIS B C 1
ATOM 2277 O O . HIS B 1 130 ? -6.758 -5.453 -5.453 1 97.31 130 HIS B O 1
ATOM 2283 N N . GLU B 1 131 ? -8.109 -3.656 -5.625 1 97.94 131 GLU B N 1
ATOM 2284 C CA . GLU B 1 131 ? -7.32 -3.111 -6.73 1 97.94 131 GLU B CA 1
ATOM 2285 C C . GLU B 1 131 ? -5.969 -2.596 -6.246 1 97.94 131 GLU B C 1
ATOM 2287 O O . GLU B 1 131 ? -4.957 -2.766 -6.926 1 97.94 131 GLU B O 1
ATOM 2292 N N . MET B 1 132 ? -5.949 -1.932 -5.098 1 98.44 132 MET B N 1
ATOM 2293 C CA . MET B 1 132 ? -4.676 -1.547 -4.492 1 98.44 132 MET B CA 1
ATOM 2294 C C . MET B 1 132 ? -3.801 -2.77 -4.25 1 98.44 132 MET B C 1
ATOM 2296 O O . MET B 1 132 ? -2.59 -2.725 -4.477 1 98.44 132 MET B O 1
ATOM 2300 N N . THR B 1 133 ? -4.445 -3.811 -3.768 1 98.62 133 THR B N 1
ATOM 2301 C CA . THR B 1 133 ? -3.729 -5.039 -3.447 1 98.62 133 THR B CA 1
ATOM 2302 C C . THR B 1 133 ? -3.025 -5.59 -4.684 1 98.62 133 THR B C 1
ATOM 2304 O O . THR B 1 133 ? -1.878 -6.035 -4.605 1 98.62 133 THR B O 1
ATOM 2307 N N . ARG B 1 134 ? -3.705 -5.605 -5.836 1 98.75 134 ARG B N 1
ATOM 2308 C CA . ARG B 1 134 ? -3.113 -6.031 -7.098 1 98.75 134 ARG B CA 1
ATOM 2309 C C . ARG B 1 134 ? -1.835 -5.254 -7.395 1 98.75 134 ARG B C 1
ATOM 2311 O O . ARG B 1 134 ? -0.794 -5.848 -7.684 1 98.75 134 ARG B O 1
ATOM 2318 N N . PHE B 1 135 ? -1.948 -3.957 -7.242 1 98.88 135 PHE B N 1
ATOM 2319 C CA . PHE B 1 135 ? -0.848 -3.039 -7.512 1 98.88 135 PHE B CA 1
ATOM 2320 C C . PHE B 1 135 ? 0.303 -3.273 -6.539 1 98.88 135 PHE B C 1
ATOM 2322 O O . PHE B 1 135 ? 1.44 -3.5 -6.957 1 98.88 135 PHE B O 1
ATOM 2329 N N . ILE B 1 136 ? 0.05 -3.283 -5.246 1 98.81 136 ILE B N 1
ATOM 2330 C CA . ILE B 1 136 ? 1.08 -3.398 -4.219 1 98.81 136 ILE B CA 1
ATOM 2331 C C . ILE B 1 136 ? 1.777 -4.754 -4.34 1 98.81 136 ILE B C 1
ATOM 2333 O O . ILE B 1 136 ? 3.002 -4.836 -4.23 1 98.81 136 ILE B O 1
ATOM 2337 N N . LEU B 1 137 ? 0.994 -5.809 -4.59 1 98.88 137 LEU B N 1
ATOM 2338 C CA . LEU B 1 137 ? 1.587 -7.133 -4.738 1 98.88 137 LEU B CA 1
ATOM 2339 C C . LEU B 1 137 ? 2.586 -7.156 -5.891 1 98.88 137 LEU B C 1
ATOM 2341 O O . LEU B 1 137 ? 3.715 -7.625 -5.73 1 98.88 137 LEU B O 1
ATOM 2345 N N . LEU B 1 138 ? 2.166 -6.652 -7.027 1 98.88 138 LEU B N 1
ATOM 2346 C CA . LEU B 1 138 ? 3.031 -6.676 -8.203 1 98.88 138 LEU B CA 1
ATOM 2347 C C . LEU B 1 138 ? 4.297 -5.859 -7.965 1 98.88 138 LEU B C 1
ATOM 2349 O O . LEU B 1 138 ? 5.391 -6.273 -8.352 1 98.88 138 LEU B O 1
ATOM 2353 N N . GLU B 1 139 ? 4.164 -4.699 -7.355 1 98.75 139 GLU B N 1
ATOM 2354 C CA . GLU B 1 139 ? 5.336 -3.898 -7.008 1 98.75 139 GLU B CA 1
ATOM 2355 C C . GLU B 1 139 ? 6.273 -4.668 -6.082 1 98.75 139 GLU B C 1
ATOM 2357 O O . GLU B 1 139 ? 7.492 -4.66 -6.277 1 98.75 139 GLU B O 1
ATOM 2362 N N . GLN B 1 140 ? 5.746 -5.328 -5.082 1 98.69 140 GLN B N 1
ATOM 2363 C CA . GLN B 1 140 ? 6.574 -6.023 -4.102 1 98.69 140 GLN B CA 1
ATOM 2364 C C . GLN B 1 140 ? 7.246 -7.25 -4.715 1 98.69 140 GLN B C 1
ATOM 2366 O O . GLN B 1 140 ? 8.367 -7.598 -4.344 1 98.69 140 GLN B O 1
ATOM 2371 N N . LEU B 1 141 ? 6.496 -7.953 -5.605 1 98.75 141 LEU B N 1
ATOM 2372 C CA . LEU B 1 141 ? 7.117 -9.07 -6.312 1 98.75 141 LEU B CA 1
ATOM 2373 C C . LEU B 1 141 ? 8.266 -8.578 -7.191 1 98.75 141 LEU B C 1
ATOM 2375 O O . LEU B 1 141 ? 9.32 -9.211 -7.25 1 98.75 141 LEU B O 1
ATOM 2379 N N . TYR B 1 142 ? 8.031 -7.465 -7.887 1 98.56 142 TYR B N 1
ATOM 2380 C CA . TYR B 1 142 ? 9.109 -6.848 -8.648 1 98.56 142 TYR B CA 1
ATOM 2381 C C . TYR B 1 142 ? 10.281 -6.473 -7.738 1 98.56 142 TYR B C 1
ATOM 2383 O O . TYR B 1 142 ? 11.438 -6.762 -8.055 1 98.56 142 TYR B O 1
ATOM 2391 N N . ARG B 1 143 ? 9.984 -5.832 -6.652 1 98.19 143 ARG B N 1
ATOM 2392 C CA . ARG B 1 143 ? 11 -5.449 -5.68 1 98.19 143 ARG B CA 1
ATOM 2393 C C . ARG B 1 143 ? 11.766 -6.668 -5.176 1 98.19 143 ARG B C 1
ATOM 2395 O O . ARG B 1 143 ? 12.992 -6.629 -5.043 1 98.19 143 ARG B O 1
ATOM 2402 N N . ALA B 1 144 ? 11.062 -7.707 -4.891 1 98.31 144 ALA B N 1
ATOM 2403 C CA . ALA B 1 144 ? 11.688 -8.945 -4.418 1 98.31 144 ALA B CA 1
ATOM 2404 C C . ALA B 1 144 ? 12.664 -9.492 -5.449 1 98.31 144 ALA B C 1
ATOM 2406 O O . ALA B 1 144 ? 13.773 -9.914 -5.102 1 98.31 144 ALA B O 1
ATOM 2407 N N . CYS B 1 145 ? 12.234 -9.461 -6.688 1 98.06 145 CYS B N 1
ATOM 2408 C CA . CYS B 1 145 ? 13.109 -9.93 -7.758 1 98.06 145 CYS B CA 1
ATOM 2409 C C . CYS B 1 145 ? 14.336 -9.031 -7.887 1 98.06 145 CYS B C 1
ATOM 2411 O O . CYS B 1 145 ? 15.438 -9.516 -8.148 1 98.06 145 CYS B O 1
ATOM 2413 N N . SER B 1 146 ? 14.109 -7.738 -7.719 1 97.25 146 SER B N 1
ATOM 2414 C CA . SER B 1 146 ? 15.227 -6.793 -7.758 1 97.25 146 SER B CA 1
ATOM 2415 C C . SER B 1 146 ? 16.219 -7.059 -6.629 1 97.25 146 SER B C 1
ATOM 2417 O O . SER B 1 146 ? 17.422 -7 -6.832 1 97.25 146 SER B O 1
ATOM 2419 N N . ILE B 1 147 ? 15.734 -7.309 -5.453 1 96.75 147 ILE B N 1
ATOM 2420 C CA . ILE B 1 147 ? 16.562 -7.633 -4.301 1 96.75 147 ILE B CA 1
ATOM 2421 C C . ILE B 1 147 ? 17.406 -8.875 -4.598 1 96.75 147 ILE B C 1
ATOM 2423 O O . ILE B 1 147 ? 18.609 -8.891 -4.379 1 96.75 147 ILE B O 1
ATOM 2427 N N . LYS B 1 148 ? 16.766 -9.891 -5.125 1 96.12 148 LYS B N 1
ATOM 2428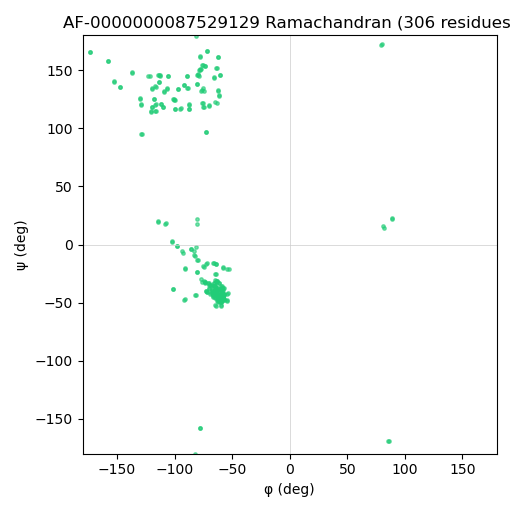 C CA . LYS B 1 148 ? 17.422 -11.164 -5.434 1 96.12 148 LYS B CA 1
ATOM 2429 C C . LYS B 1 148 ? 18.531 -10.969 -6.457 1 96.12 148 LYS B C 1
ATOM 2431 O O . LYS B 1 148 ? 19.562 -11.648 -6.395 1 96.12 148 LYS B O 1
ATOM 2436 N N . SER B 1 149 ? 18.312 -10.031 -7.34 1 95.12 149 SER B N 1
ATOM 2437 C CA . SER B 1 149 ? 19.25 -9.867 -8.445 1 95.12 149 SER B CA 1
ATOM 2438 C C . SER B 1 149 ? 20.312 -8.828 -8.109 1 95.12 149 SER B C 1
ATOM 2440 O O . SER B 1 149 ? 21.234 -8.594 -8.906 1 95.12 149 SER B O 1
ATOM 2442 N N . GLY B 1 150 ? 20.188 -8.125 -6.941 1 90.75 150 GLY B N 1
ATOM 2443 C CA . GLY B 1 150 ? 21.172 -7.141 -6.523 1 90.75 150 GLY B CA 1
ATOM 2444 C C . GLY B 1 150 ? 21 -5.797 -7.203 1 90.75 150 GLY B C 1
ATOM 2445 O O . GLY B 1 150 ? 21.922 -4.988 -7.238 1 90.75 150 GLY B O 1
ATOM 2446 N N . HIS B 1 151 ? 19.875 -5.535 -7.816 1 84.44 151 HIS B N 1
ATOM 2447 C CA . HIS B 1 151 ? 19.578 -4.254 -8.445 1 84.44 151 HIS B CA 1
ATOM 2448 C C . HIS B 1 151 ? 19.172 -3.209 -7.414 1 84.44 151 HIS B C 1
ATOM 2450 O O . HIS B 1 151 ? 18.625 -3.551 -6.363 1 84.44 151 HIS B O 1
ATOM 2456 N N . ASN B 1 152 ? 19.484 -1.951 -7.758 1 77.81 152 ASN B N 1
ATOM 2457 C CA . ASN B 1 152 ? 19.328 -0.847 -6.816 1 77.81 152 ASN B CA 1
ATOM 2458 C C . ASN B 1 152 ? 17.891 -0.362 -6.734 1 77.81 152 ASN B C 1
ATOM 2460 O O . ASN B 1 152 ? 17.641 0.798 -6.406 1 77.81 152 ASN B O 1
ATOM 2464 N N . TYR B 1 153 ? 16.938 -0.997 -7.125 1 75.62 153 TYR B N 1
ATOM 2465 C CA . TYR B 1 153 ? 15.555 -0.543 -6.957 1 75.62 153 TYR B CA 1
ATOM 2466 C C . TYR B 1 153 ? 15.195 -0.444 -5.48 1 75.62 153 TYR B C 1
ATOM 2468 O O . TYR B 1 153 ? 14.414 0.427 -5.082 1 75.62 153 TYR B O 1
ATOM 2476 N N . HIS B 1 154 ? 15.758 -1.265 -4.594 1 58.34 154 HIS B N 1
ATOM 2477 C CA . HIS B 1 154 ? 15.297 -1.473 -3.225 1 58.34 154 HIS B CA 1
ATOM 2478 C C . HIS B 1 154 ? 15.797 -0.367 -2.301 1 58.34 154 HIS B C 1
ATOM 2480 O O . HIS B 1 154 ? 15.398 -0.296 -1.137 1 58.34 154 HIS B O 1
ATOM 2486 N N . LYS B 1 155 ? 16.578 0.564 -2.809 1 54.28 155 LYS B N 1
ATOM 2487 C CA . LYS B 1 155 ? 17.109 1.602 -1.931 1 54.28 155 LYS B CA 1
ATOM 2488 C C . LYS B 1 155 ? 16.344 2.908 -2.09 1 54.28 155 LYS B C 1
ATOM 2490 O O . LYS B 1 155 ? 15.82 3.201 -3.17 1 54.28 155 LYS B O 1
#